Protein AF-A0A956F1G9-F1 (afdb_monomer_lite)

Foldseek 3Di:
DDQDPQAQQADQAFDLVSLLSNLVSLLLRLLQQLLVQLQVVCCVVPNNCRLVVVQVVQQVDAPDPPHGPDPDRQDSSNLLSVLCLQQVPPPRPSVVLADPDPLLNVLSVVLNVLVVCSVVVVDGRGLVSSLVNLVSSLVNCVRNVTPSVVSSVVNNVSSVCNVVVNRDDLVNVLVVLVVVLVVLVVQLVVLVVQLVVLVVVLVVCVVVPDPDPPVNVVSVVSNVVSVVSNVVSVVVNVVSVVVNVVSVVVVCVVDDDDPDDDVPDDDPDDDDPQDWDQDLPDLFTARPVVRDTVCVVVNPVRSVVSNVVNVVPD

Radius of gyration: 31.04 Å; chains: 1; bounding box: 72×41×95 Å

Sequence (314 aa):
MKASPIRVGLPTEASAFQIAGSIDTVLAAFGWELGEHLNEQLVAQRGPGWLDALREVRRAHPRTRDLPLYRKRFNIHDVAALLAETINNSDSPFREYLPRGRDFYSALERIADFRNKKNHYEELPTLARVREAAVIVGRAAQAIGLPVTSQCAALVKRVVALQEGSYTPPVAVSADLAKELESLREASKASSAEVASLRAEAKRLVLLQGDDAQTRAELAKKLEDAEAARELAQAQLATALDVREAVAAKERSESEFIPGIRPGSEWLGDIPRRTVRLLANVPDCVDPATKDLLSAEAGDAAIAAARKWQRVLP

Structure (mmCIF, N/CA/C/O backbone):
data_AF-A0A956F1G9-F1
#
_entry.id   AF-A0A956F1G9-F1
#
loop_
_atom_site.group_PDB
_atom_site.id
_atom_site.type_symbol
_atom_site.label_atom_id
_atom_site.label_alt_id
_atom_site.label_comp_id
_atom_site.label_asym_id
_atom_site.label_entity_id
_atom_site.label_seq_id
_atom_site.pdbx_PDB_ins_code
_atom_site.Cartn_x
_atom_site.Cartn_y
_atom_site.Cartn_z
_atom_site.occupancy
_atom_site.B_iso_or_equiv
_atom_site.auth_seq_id
_atom_site.auth_comp_id
_atom_site.auth_asym_id
_atom_site.auth_atom_id
_atom_site.pdbx_PDB_model_num
ATOM 1 N N . MET A 1 1 ? 5.260 -14.502 -13.579 1.00 68.19 1 MET A N 1
ATOM 2 C CA . MET A 1 1 ? 5.106 -13.194 -12.929 1.00 68.19 1 MET A CA 1
ATOM 3 C C . MET A 1 1 ? 5.120 -13.299 -11.414 1.00 68.19 1 MET A C 1
ATOM 5 O O . MET A 1 1 ? 4.141 -13.700 -10.787 1.00 68.19 1 MET A O 1
ATOM 9 N N . LYS A 1 2 ? 6.275 -12.974 -10.835 1.00 74.69 2 LYS A N 1
ATOM 10 C CA . LYS A 1 2 ? 6.477 -12.891 -9.386 1.00 74.69 2 LYS A CA 1
ATOM 11 C C . LYS A 1 2 ? 5.787 -11.650 -8.816 1.00 74.69 2 LYS A C 1
ATOM 13 O O . LYS A 1 2 ? 5.841 -10.582 -9.419 1.00 74.69 2 LYS A O 1
ATOM 18 N N . ALA A 1 3 ? 5.159 -11.790 -7.650 1.00 74.75 3 ALA A N 1
ATOM 19 C CA . ALA A 1 3 ? 4.623 -10.647 -6.917 1.00 74.75 3 ALA A CA 1
ATOM 20 C C . ALA A 1 3 ? 5.768 -9.761 -6.402 1.00 74.75 3 ALA A C 1
ATOM 22 O O . ALA A 1 3 ? 6.827 -10.268 -6.024 1.00 74.75 3 ALA A O 1
ATOM 23 N N . SER A 1 4 ? 5.554 -8.445 -6.376 1.00 78.94 4 SER A N 1
ATOM 24 C CA . SER A 1 4 ? 6.541 -7.522 -5.817 1.00 78.94 4 SER A CA 1
ATOM 25 C C . SER A 1 4 ? 6.744 -7.761 -4.311 1.00 78.94 4 SER A C 1
ATOM 27 O O . SER A 1 4 ? 5.759 -7.894 -3.579 1.00 78.94 4 SER A O 1
ATOM 29 N N . PRO A 1 5 ? 7.998 -7.745 -3.808 1.00 81.00 5 PRO A N 1
ATOM 30 C CA . PRO A 1 5 ? 8.264 -7.759 -2.367 1.00 81.00 5 PRO A CA 1
ATOM 31 C C . PRO A 1 5 ? 7.810 -6.451 -1.695 1.00 81.00 5 PRO A C 1
ATOM 33 O O . PRO A 1 5 ? 7.605 -6.387 -0.482 1.00 81.00 5 PRO A O 1
ATOM 36 N N . ILE A 1 6 ? 7.629 -5.393 -2.487 1.00 83.38 6 ILE A N 1
ATOM 37 C CA . ILE A 1 6 ? 7.145 -4.090 -2.053 1.00 83.38 6 ILE A CA 1
ATOM 38 C C . ILE A 1 6 ? 5.625 -4.155 -1.966 1.00 83.38 6 ILE A C 1
ATOM 40 O O . ILE A 1 6 ? 4.944 -4.320 -2.982 1.00 83.38 6 ILE A O 1
ATOM 44 N N . ARG A 1 7 ? 5.099 -3.997 -0.749 1.00 87.12 7 ARG A N 1
ATOM 45 C CA . ARG A 1 7 ? 3.663 -3.828 -0.520 1.00 87.12 7 ARG A CA 1
ATOM 46 C C . ARG A 1 7 ? 3.296 -2.355 -0.501 1.00 87.12 7 ARG A C 1
ATOM 48 O O . ARG A 1 7 ? 3.989 -1.548 0.116 1.00 87.12 7 ARG A O 1
ATOM 55 N N . VAL A 1 8 ? 2.173 -2.037 -1.132 1.00 88.19 8 VAL A N 1
ATOM 56 C CA . VAL A 1 8 ? 1.578 -0.704 -1.093 1.00 88.19 8 VAL A CA 1
ATOM 57 C C . VAL A 1 8 ? 1.187 -0.365 0.344 1.00 88.19 8 VAL A C 1
ATOM 59 O O . VAL A 1 8 ? 0.429 -1.093 0.988 1.00 88.19 8 VAL A O 1
ATOM 62 N N . GLY A 1 9 ? 1.716 0.748 0.846 1.00 87.38 9 GLY A N 1
ATOM 63 C CA . GLY A 1 9 ? 1.353 1.310 2.136 1.00 87.38 9 GLY A CA 1
ATOM 64 C C . GLY A 1 9 ? -0.081 1.822 2.094 1.00 87.38 9 GLY A C 1
ATOM 65 O O . GLY A 1 9 ? -0.435 2.624 1.232 1.00 87.38 9 GLY A O 1
ATOM 66 N N . LEU A 1 10 ? -0.910 1.346 3.022 1.00 90.94 10 LEU A N 1
ATOM 67 C CA . LEU A 1 10 ? -2.278 1.821 3.193 1.00 90.94 10 LEU A CA 1
ATOM 68 C C . LEU A 1 10 ? -2.296 2.834 4.343 1.00 90.94 10 LEU A C 1
ATOM 70 O O . LEU A 1 10 ? -2.035 2.434 5.481 1.00 90.94 10 LEU A O 1
ATOM 74 N N . PRO A 1 11 ? -2.614 4.115 4.089 1.00 87.62 11 PRO A N 1
ATOM 75 C CA . PRO A 1 11 ? -2.601 5.128 5.133 1.00 87.62 11 PRO A CA 1
ATOM 76 C C . PRO A 1 11 ? -3.673 4.813 6.183 1.00 87.62 11 PRO A C 1
ATOM 78 O O . PRO A 1 11 ? -4.739 4.279 5.863 1.00 87.62 11 PRO A O 1
ATOM 81 N N . THR A 1 12 ? -3.379 5.108 7.443 1.00 85.88 12 THR A N 1
ATOM 82 C CA . THR A 1 12 ? -4.309 5.029 8.573 1.00 85.88 12 THR A CA 1
ATOM 83 C C . THR A 1 12 ? -4.862 6.391 8.980 1.00 85.88 12 THR A C 1
ATOM 85 O O . THR A 1 12 ? -5.867 6.444 9.678 1.00 85.88 12 THR A O 1
ATOM 88 N N . GLU A 1 13 ? -4.244 7.473 8.511 1.00 85.12 13 GLU A N 1
ATOM 89 C CA . GLU A 1 13 ? -4.636 8.863 8.749 1.00 85.12 13 GLU A CA 1
ATOM 90 C C . GLU A 1 13 ? -4.262 9.744 7.545 1.00 85.12 13 GLU A C 1
ATOM 92 O O . GLU A 1 13 ? -3.474 9.360 6.677 1.00 85.12 13 GLU A O 1
ATOM 97 N N . ALA A 1 14 ? -4.809 10.960 7.494 1.00 84.88 14 ALA A N 1
ATOM 98 C CA . ALA A 1 14 ? -4.556 11.930 6.428 1.00 84.88 14 ALA A CA 1
ATOM 99 C C . ALA A 1 14 ? -3.237 12.717 6.605 1.00 84.88 14 ALA A C 1
ATOM 101 O O . ALA A 1 14 ? -3.147 13.877 6.200 1.00 84.88 14 ALA A O 1
ATOM 102 N N . SER A 1 15 ? -2.209 12.123 7.221 1.00 80.94 15 SER A N 1
ATOM 103 C CA . SER A 1 15 ? -0.938 12.811 7.451 1.00 80.94 15 SER A CA 1
ATOM 104 C C . SER A 1 15 ? -0.064 12.830 6.196 1.00 80.94 15 SER A C 1
ATOM 106 O O . SER A 1 15 ? 0.039 11.849 5.456 1.00 80.94 15 SER A O 1
ATOM 108 N N . ALA A 1 16 ? 0.613 13.958 5.956 1.00 72.62 16 ALA A N 1
ATOM 109 C CA . ALA A 1 16 ? 1.448 14.156 4.768 1.00 72.62 16 ALA A CA 1
ATOM 110 C C . ALA A 1 16 ? 2.510 13.053 4.591 1.00 72.62 16 ALA A C 1
ATOM 112 O O . ALA A 1 16 ? 2.804 12.653 3.466 1.00 72.62 16 ALA A O 1
ATOM 113 N N . PHE A 1 17 ? 3.045 12.525 5.697 1.00 70.06 17 PHE A N 1
ATOM 114 C CA . PHE A 1 17 ? 4.030 11.446 5.692 1.00 70.06 17 PHE A CA 1
ATOM 115 C C . PHE A 1 17 ? 3.448 10.120 5.182 1.00 70.06 17 PHE A C 1
ATOM 117 O O . PHE A 1 17 ? 4.008 9.518 4.266 1.00 70.06 17 PHE A O 1
ATOM 124 N N . GLN A 1 18 ? 2.303 9.682 5.718 1.00 79.62 18 GLN A N 1
ATOM 125 C CA . GLN A 1 18 ? 1.676 8.428 5.288 1.00 79.62 18 GLN A CA 1
ATOM 126 C C . GLN A 1 18 ? 1.164 8.508 3.849 1.00 79.62 18 GLN A C 1
ATOM 128 O O . GLN A 1 18 ? 1.295 7.557 3.074 1.00 79.62 18 GLN A O 1
ATOM 133 N N . ILE A 1 19 ? 0.630 9.667 3.468 1.00 84.44 19 ILE A N 1
ATOM 134 C CA . ILE A 1 19 ? 0.181 9.949 2.105 1.00 84.44 19 ILE A CA 1
ATOM 135 C C . ILE A 1 19 ? 1.371 9.884 1.131 1.00 84.44 19 ILE A C 1
ATOM 137 O O . ILE A 1 19 ? 1.285 9.200 0.110 1.00 84.44 19 ILE A O 1
ATOM 141 N N . ALA A 1 20 ? 2.506 10.516 1.455 1.00 80.62 20 ALA A N 1
ATOM 142 C CA . ALA A 1 20 ? 3.717 10.442 0.632 1.00 80.62 20 ALA A CA 1
ATOM 143 C C . ALA A 1 20 ? 4.260 9.008 0.514 1.00 80.62 20 ALA A C 1
ATOM 145 O O . ALA A 1 20 ? 4.577 8.565 -0.592 1.00 80.62 20 ALA A O 1
ATOM 146 N N . GLY A 1 21 ? 4.302 8.265 1.626 1.00 83.31 21 GLY A N 1
ATOM 147 C CA . GLY A 1 21 ? 4.740 6.866 1.647 1.00 83.31 21 GLY A CA 1
ATOM 148 C C . GLY A 1 21 ? 3.840 5.937 0.826 1.00 83.31 21 GLY A C 1
ATOM 149 O O . GLY A 1 21 ? 4.324 5.014 0.168 1.00 83.31 21 GLY A O 1
ATOM 150 N N . SER A 1 22 ? 2.533 6.207 0.788 1.00 88.44 22 SER A N 1
ATOM 151 C CA . SER A 1 22 ? 1.586 5.457 -0.048 1.00 88.44 22 SER A CA 1
ATOM 152 C C . SER A 1 22 ? 1.896 5.639 -1.538 1.00 88.44 22 SER A C 1
ATOM 154 O O . SER A 1 22 ? 1.932 4.666 -2.283 1.00 88.44 22 SER A O 1
ATOM 156 N N . ILE A 1 23 ? 2.203 6.867 -1.974 1.00 90.19 23 ILE A N 1
ATOM 157 C CA . ILE A 1 23 ? 2.602 7.139 -3.368 1.00 90.19 23 ILE A CA 1
ATOM 158 C C . ILE A 1 23 ? 3.916 6.424 -3.702 1.00 90.19 23 ILE A C 1
ATOM 160 O O . ILE A 1 23 ? 4.011 5.781 -4.745 1.00 90.19 23 ILE A O 1
ATOM 164 N N . ASP A 1 24 ? 4.911 6.499 -2.813 1.00 88.62 24 ASP A N 1
ATOM 165 C CA . ASP A 1 24 ? 6.210 5.847 -3.013 1.00 88.62 24 ASP A CA 1
ATOM 166 C C . ASP A 1 24 ? 6.089 4.341 -3.180 1.00 88.62 24 ASP A C 1
ATOM 168 O O . ASP A 1 24 ? 6.633 3.765 -4.121 1.00 88.62 24 ASP A O 1
ATOM 172 N N . THR A 1 25 ? 5.349 3.705 -2.281 1.00 91.69 25 THR A N 1
ATOM 173 C CA . THR A 1 25 ? 5.173 2.254 -2.303 1.00 91.69 25 THR A CA 1
ATOM 174 C C . THR A 1 25 ? 4.358 1.793 -3.510 1.00 91.69 25 THR A C 1
ATOM 176 O O . THR A 1 25 ? 4.699 0.763 -4.083 1.00 91.69 25 THR A O 1
ATOM 179 N N . VAL A 1 26 ? 3.360 2.564 -3.968 1.00 95.25 26 VAL A N 1
ATOM 180 C CA . VAL A 1 26 ? 2.652 2.301 -5.238 1.00 95.25 26 VAL A CA 1
ATOM 181 C C . VAL A 1 26 ? 3.600 2.360 -6.430 1.00 95.25 26 VAL A C 1
ATOM 183 O O . VAL A 1 26 ? 3.629 1.430 -7.235 1.00 95.25 26 VAL A O 1
ATOM 186 N N . LEU A 1 27 ? 4.382 3.436 -6.554 1.00 95.56 27 LEU A N 1
ATOM 187 C CA . LEU A 1 27 ? 5.301 3.621 -7.678 1.00 95.56 27 LEU A CA 1
ATOM 188 C C . LEU A 1 27 ? 6.407 2.564 -7.688 1.00 95.56 27 LEU A C 1
ATOM 190 O O . LEU A 1 27 ? 6.757 2.050 -8.749 1.00 95.56 27 LEU A O 1
ATOM 194 N N . ALA A 1 28 ? 6.942 2.226 -6.516 1.00 92.75 28 ALA A N 1
ATOM 195 C CA . ALA A 1 28 ? 7.990 1.227 -6.385 1.00 92.75 28 ALA A CA 1
ATOM 196 C C . ALA A 1 28 ? 7.463 -0.193 -6.650 1.00 92.75 28 ALA A C 1
ATOM 198 O O . ALA A 1 28 ? 8.105 -0.936 -7.389 1.00 92.75 28 ALA A O 1
ATOM 199 N N . ALA A 1 29 ? 6.279 -0.552 -6.135 1.00 93.94 29 ALA A N 1
ATOM 200 C CA . ALA A 1 29 ? 5.642 -1.836 -6.441 1.00 93.94 29 ALA A CA 1
ATOM 201 C C . ALA A 1 29 ? 5.344 -1.971 -7.942 1.00 93.94 29 ALA A C 1
ATOM 203 O O . ALA A 1 29 ? 5.660 -2.994 -8.543 1.00 93.94 29 ALA A O 1
ATOM 204 N N . PHE A 1 30 ? 4.818 -0.914 -8.569 1.00 97.31 30 PHE A N 1
ATOM 205 C CA . PHE A 1 30 ? 4.596 -0.886 -10.014 1.00 97.31 30 PHE A CA 1
ATOM 206 C C . PHE A 1 30 ? 5.901 -1.028 -10.806 1.00 97.31 30 PHE A C 1
ATOM 208 O O . PHE A 1 30 ? 5.966 -1.846 -11.718 1.00 97.31 30 PHE A O 1
ATOM 215 N N . GLY A 1 31 ? 6.948 -0.278 -10.446 1.00 96.69 31 GLY A N 1
ATOM 216 C CA . GLY A 1 31 ? 8.261 -0.380 -11.086 1.00 96.69 31 GLY A CA 1
ATOM 217 C C . GLY A 1 31 ? 8.870 -1.775 -10.974 1.00 96.69 31 GLY A C 1
ATOM 218 O O . GLY A 1 31 ? 9.405 -2.291 -11.952 1.00 96.69 31 GLY A O 1
ATOM 219 N N . TRP A 1 32 ? 8.739 -2.415 -9.812 1.00 96.19 32 TRP A N 1
ATOM 220 C CA . TRP A 1 32 ? 9.218 -3.777 -9.613 1.00 96.19 32 TRP A CA 1
ATOM 221 C C . TRP A 1 32 ? 8.487 -4.778 -10.510 1.00 96.19 32 TRP A C 1
ATOM 223 O O . TRP A 1 32 ? 9.138 -5.518 -11.246 1.00 96.19 32 TRP A O 1
ATOM 233 N N . GLU A 1 33 ? 7.151 -4.796 -10.467 1.00 97.06 33 GLU A N 1
ATOM 234 C CA . GLU A 1 33 ? 6.343 -5.766 -11.219 1.00 97.06 33 GLU A CA 1
ATOM 235 C C . GLU A 1 33 ? 6.425 -5.547 -12.729 1.00 97.06 33 GLU A C 1
ATOM 237 O O . GLU A 1 33 ? 6.532 -6.518 -13.476 1.00 97.06 33 GLU A O 1
ATOM 242 N N . LEU A 1 34 ? 6.445 -4.291 -13.186 1.00 97.38 34 LEU A N 1
ATOM 243 C CA . LEU A 1 34 ? 6.678 -3.961 -14.591 1.00 97.38 34 LEU A CA 1
ATOM 244 C C . LEU A 1 34 ? 8.073 -4.418 -15.036 1.00 97.38 34 LEU A C 1
ATOM 246 O O . LEU A 1 34 ? 8.219 -4.996 -16.111 1.00 97.38 34 LEU A O 1
ATOM 250 N N . GLY A 1 35 ? 9.087 -4.186 -14.201 1.00 97.31 35 GLY A N 1
ATOM 251 C CA . GLY A 1 35 ? 10.454 -4.627 -14.449 1.00 97.31 35 GLY A CA 1
ATOM 252 C C . GLY A 1 35 ? 10.568 -6.141 -14.586 1.00 97.31 35 GLY A C 1
ATOM 253 O O . GLY A 1 35 ? 11.140 -6.622 -15.560 1.00 97.31 35 GLY A O 1
ATOM 254 N N . GLU A 1 36 ? 9.983 -6.893 -13.650 1.00 97.25 36 GLU A N 1
ATOM 255 C CA . GLU A 1 36 ? 9.946 -8.360 -13.701 1.00 97.25 36 GLU A CA 1
ATOM 256 C C . GLU A 1 36 ? 9.163 -8.866 -14.915 1.00 97.25 36 GLU A C 1
ATOM 258 O O . GLU A 1 36 ? 9.642 -9.759 -15.607 1.00 97.25 36 GLU A O 1
ATOM 263 N N . HIS A 1 37 ? 8.006 -8.272 -15.223 1.00 96.94 37 HIS A N 1
ATOM 264 C CA . HIS A 1 37 ? 7.217 -8.628 -16.401 1.00 96.94 37 HIS A CA 1
ATOM 265 C C . HIS A 1 37 ? 8.033 -8.477 -17.691 1.00 96.94 37 HIS A C 1
ATOM 267 O O . HIS A 1 37 ? 8.133 -9.416 -18.479 1.00 96.94 37 HIS A O 1
ATOM 273 N N . LEU A 1 38 ? 8.669 -7.320 -17.889 1.00 97.38 38 LEU A N 1
ATOM 274 C CA . LEU A 1 38 ? 9.502 -7.063 -19.065 1.00 97.38 38 LEU A CA 1
ATOM 275 C C . LEU A 1 38 ? 10.734 -7.971 -19.098 1.00 97.38 38 LEU A C 1
ATOM 277 O O . LEU A 1 38 ? 11.094 -8.477 -20.159 1.00 97.38 38 LEU A O 1
ATOM 281 N N . ASN A 1 39 ? 11.368 -8.201 -17.948 1.00 97.25 39 ASN A N 1
ATOM 282 C CA . ASN A 1 39 ? 12.532 -9.069 -17.849 1.00 97.25 39 ASN A CA 1
ATOM 283 C C . ASN A 1 39 ? 12.189 -10.525 -18.192 1.00 97.25 39 ASN A C 1
ATOM 285 O O . ASN A 1 39 ? 12.917 -11.133 -18.970 1.00 97.25 39 ASN A O 1
ATOM 289 N N . GLU A 1 40 ? 11.076 -11.069 -17.683 1.00 96.69 40 GLU A N 1
ATOM 290 C CA . GLU A 1 40 ? 10.601 -12.421 -18.018 1.00 96.69 40 GLU A CA 1
ATOM 291 C C . GLU A 1 40 ? 10.459 -12.589 -19.545 1.00 96.69 40 GLU A C 1
ATOM 293 O O . GLU A 1 40 ? 10.984 -13.548 -20.115 1.00 96.69 40 GLU A O 1
ATOM 298 N N . GLN A 1 41 ? 9.825 -11.626 -20.223 1.00 97.06 41 GLN A N 1
ATOM 299 C CA . GLN A 1 41 ? 9.622 -11.673 -21.676 1.00 97.06 41 GLN A CA 1
ATOM 300 C C . GLN A 1 41 ? 10.929 -11.518 -22.469 1.00 97.06 41 GLN A C 1
ATOM 302 O O . GLN A 1 41 ? 11.203 -12.269 -23.407 1.00 97.06 41 GLN A O 1
ATOM 307 N N . LEU A 1 42 ? 11.773 -10.559 -22.084 1.00 97.25 42 LEU A N 1
ATOM 308 C CA . LEU A 1 42 ? 13.004 -10.255 -22.812 1.00 97.25 42 LEU A CA 1
ATOM 309 C C . LEU A 1 42 ? 14.087 -11.309 -22.606 1.00 97.25 42 LEU A C 1
ATOM 311 O O . LEU A 1 42 ? 14.826 -11.593 -23.545 1.00 97.25 42 LEU A O 1
ATOM 315 N N . VAL A 1 43 ? 14.153 -11.944 -21.434 1.00 97.56 43 VAL A N 1
ATOM 316 C CA . VAL A 1 43 ? 15.014 -13.116 -21.228 1.00 97.56 43 VAL A CA 1
ATOM 317 C C . VAL A 1 43 ? 14.570 -14.262 -22.134 1.00 97.56 43 VAL A C 1
ATOM 319 O O . VAL A 1 43 ? 15.423 -14.891 -22.758 1.00 97.56 43 VAL A O 1
ATOM 322 N N . ALA A 1 44 ? 13.262 -14.508 -22.257 1.00 96.81 44 ALA A N 1
ATOM 323 C CA . ALA A 1 44 ? 12.743 -15.571 -23.115 1.00 96.81 44 ALA A CA 1
ATOM 324 C C . ALA A 1 44 ? 13.057 -15.339 -24.605 1.00 96.81 44 ALA A C 1
ATOM 326 O O . ALA A 1 44 ? 13.397 -16.284 -25.311 1.00 96.81 44 ALA A O 1
ATOM 327 N N . GLN A 1 45 ? 12.985 -14.092 -25.085 1.00 97.19 45 GLN A N 1
ATOM 328 C CA . GLN A 1 45 ? 13.209 -13.768 -26.500 1.00 97.19 45 GLN A CA 1
ATOM 329 C C . GLN A 1 45 ? 14.685 -13.513 -26.852 1.00 97.19 45 GLN A C 1
ATOM 331 O O . GLN A 1 45 ? 15.129 -13.864 -27.943 1.00 97.19 45 GLN A O 1
ATOM 336 N N . ARG A 1 46 ? 15.444 -12.854 -25.968 1.00 96.69 46 ARG A N 1
ATOM 337 C CA . ARG A 1 46 ? 16.783 -12.296 -26.258 1.00 96.69 46 ARG A CA 1
ATOM 338 C C . ARG A 1 46 ? 17.892 -12.867 -25.370 1.00 96.69 46 ARG A C 1
ATOM 340 O O . ARG A 1 46 ? 19.057 -12.518 -25.549 1.00 96.69 46 ARG A O 1
ATOM 347 N N . GLY A 1 47 ? 17.548 -13.750 -24.434 1.00 97.25 47 GLY A N 1
ATOM 348 C CA . GLY A 1 47 ? 18.482 -14.383 -23.508 1.00 97.25 47 GLY A CA 1
ATOM 349 C C . GLY A 1 47 ? 18.839 -13.517 -22.290 1.00 97.25 47 GLY A C 1
ATOM 350 O O . GLY A 1 47 ? 18.519 -12.330 -22.231 1.00 97.25 47 GLY A O 1
ATOM 351 N N . PRO A 1 48 ? 19.536 -14.088 -21.291 1.00 96.38 48 PRO A N 1
ATOM 352 C CA . PRO A 1 48 ? 19.802 -13.432 -20.005 1.00 96.38 48 PRO A CA 1
ATOM 353 C C . PRO A 1 48 ? 20.692 -12.179 -20.099 1.00 96.38 48 PRO A C 1
ATOM 355 O O . PRO A 1 48 ? 20.654 -11.336 -19.209 1.00 96.38 48 PRO A O 1
ATOM 358 N N . GLY A 1 49 ? 21.465 -12.025 -21.179 1.00 96.25 49 GLY A N 1
ATOM 359 C CA . GLY A 1 49 ? 22.331 -10.862 -21.412 1.00 96.25 49 GLY A CA 1
ATOM 360 C C . GLY A 1 49 ? 21.628 -9.638 -22.012 1.00 96.25 49 GLY A C 1
ATOM 361 O O . GLY A 1 49 ? 22.289 -8.632 -22.275 1.00 96.25 49 GLY A O 1
ATOM 362 N N . TRP A 1 50 ? 20.310 -9.694 -22.249 1.00 96.12 50 TRP A N 1
ATOM 363 C CA . TRP A 1 50 ? 19.576 -8.645 -22.969 1.00 96.12 50 TRP A CA 1
ATOM 364 C C . TRP A 1 50 ? 19.719 -7.257 -22.325 1.00 96.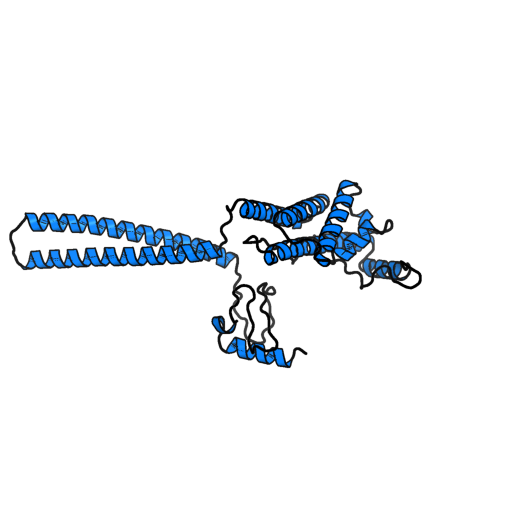12 50 TRP A C 1
ATOM 366 O O . TRP A 1 50 ? 19.835 -6.251 -23.027 1.00 96.12 50 TRP A O 1
ATOM 376 N N . LEU A 1 51 ? 19.731 -7.194 -20.990 1.00 94.88 51 LEU A N 1
ATOM 377 C CA . LEU A 1 51 ? 19.767 -5.935 -20.250 1.00 94.88 51 LEU A CA 1
ATOM 378 C C . LEU A 1 51 ? 21.132 -5.255 -20.365 1.00 94.88 51 LEU A C 1
ATOM 380 O O . LEU A 1 51 ? 21.209 -4.032 -20.475 1.00 94.88 51 LEU A O 1
ATOM 384 N N . ASP A 1 52 ? 22.210 -6.039 -20.354 1.00 93.94 52 ASP A N 1
ATOM 385 C CA . ASP A 1 52 ? 23.559 -5.518 -20.559 1.00 93.94 52 ASP A CA 1
ATOM 386 C C . ASP A 1 52 ? 23.757 -5.082 -22.012 1.00 93.94 52 ASP A C 1
ATOM 388 O O . ASP A 1 52 ? 24.272 -3.990 -22.243 1.00 93.94 52 ASP A O 1
ATOM 392 N N . ALA A 1 53 ? 23.223 -5.831 -22.981 1.00 93.50 53 ALA A N 1
ATOM 393 C CA . ALA A 1 53 ? 23.205 -5.404 -24.379 1.00 93.50 53 ALA A CA 1
ATOM 394 C C . ALA A 1 53 ? 22.466 -4.063 -24.565 1.00 93.50 53 ALA A C 1
ATOM 396 O O . ALA A 1 53 ? 22.990 -3.155 -25.210 1.00 93.50 53 ALA A O 1
ATOM 397 N N . LEU A 1 54 ? 21.292 -3.890 -23.941 1.00 92.00 54 LEU A N 1
ATOM 398 C CA . LEU A 1 54 ? 20.566 -2.615 -23.962 1.00 92.00 54 LEU A CA 1
ATOM 399 C C . LEU A 1 54 ? 21.404 -1.487 -23.342 1.00 92.00 54 LEU A C 1
ATOM 401 O O . LEU A 1 54 ? 21.495 -0.400 -23.909 1.00 92.00 54 LEU A O 1
ATOM 405 N N . ARG A 1 55 ? 22.052 -1.733 -22.198 1.00 90.44 55 ARG A N 1
ATOM 406 C CA . ARG A 1 55 ? 22.921 -0.741 -21.541 1.00 90.44 55 ARG A CA 1
ATOM 407 C C . ARG A 1 55 ? 24.078 -0.304 -22.438 1.00 90.44 55 ARG A C 1
ATOM 409 O O . ARG A 1 55 ? 24.370 0.890 -22.466 1.00 90.44 55 ARG A O 1
ATOM 416 N N . GLU A 1 56 ? 24.706 -1.223 -23.169 1.00 89.25 56 GLU A N 1
ATOM 417 C CA . GLU A 1 56 ? 25.785 -0.890 -24.107 1.00 89.25 56 GLU A CA 1
ATOM 418 C C . GLU A 1 56 ? 25.279 -0.043 -25.281 1.00 89.25 56 GLU A C 1
ATOM 420 O O . GLU A 1 56 ? 25.861 1.004 -25.571 1.00 89.25 56 GLU A O 1
ATOM 425 N N . VAL A 1 57 ? 24.138 -0.403 -25.884 1.00 88.50 57 VAL A N 1
ATOM 426 C CA . VAL A 1 57 ? 23.510 0.403 -26.952 1.00 88.50 57 VAL A CA 1
ATOM 427 C C . VAL A 1 57 ? 23.229 1.829 -26.468 1.00 88.50 57 VAL A C 1
ATOM 429 O O . VAL A 1 57 ? 23.584 2.802 -27.134 1.00 88.50 57 VAL A O 1
ATOM 432 N N . ARG A 1 58 ? 22.651 1.973 -25.270 1.00 87.06 58 ARG A N 1
ATOM 433 C CA . ARG A 1 58 ? 22.296 3.279 -24.686 1.00 87.06 58 ARG A CA 1
ATOM 434 C C . ARG A 1 58 ? 23.507 4.081 -24.202 1.00 87.06 58 ARG A C 1
ATOM 436 O O . ARG A 1 58 ? 23.420 5.304 -24.105 1.00 87.06 58 ARG A O 1
ATOM 443 N N . ARG A 1 59 ? 24.639 3.428 -23.925 1.00 83.31 59 ARG A N 1
ATOM 444 C CA . ARG A 1 59 ? 25.925 4.096 -23.668 1.00 83.31 59 ARG A CA 1
ATOM 445 C C . ARG A 1 59 ? 26.537 4.629 -24.965 1.00 83.31 59 ARG A C 1
ATOM 447 O O . ARG A 1 59 ? 27.074 5.731 -24.959 1.00 83.31 59 ARG A O 1
ATOM 454 N N . ALA A 1 60 ? 26.421 3.877 -26.058 1.00 81.38 60 ALA A N 1
ATOM 455 C CA . ALA A 1 60 ? 26.927 4.260 -27.375 1.00 81.38 60 ALA A CA 1
ATOM 456 C C . ALA A 1 60 ? 26.081 5.341 -28.078 1.00 81.38 60 ALA A C 1
ATOM 458 O O . ALA A 1 60 ? 26.554 5.946 -29.035 1.00 81.38 60 ALA A O 1
ATOM 459 N N . HIS A 1 61 ? 24.844 5.581 -27.626 1.00 76.12 61 HIS A N 1
ATOM 460 C CA . HIS A 1 61 ? 23.927 6.598 -28.161 1.00 76.12 61 HIS A CA 1
ATOM 461 C C . HIS A 1 61 ? 23.765 7.760 -27.163 1.00 76.12 61 HIS A C 1
ATOM 463 O O . HIS A 1 61 ? 22.790 7.798 -26.405 1.00 76.12 61 HIS A O 1
ATOM 469 N N . PRO A 1 62 ? 24.729 8.696 -27.101 1.00 68.19 62 PRO A N 1
ATOM 470 C CA . PRO A 1 62 ? 24.694 9.787 -26.138 1.00 68.19 62 PRO A CA 1
ATOM 471 C C . PRO A 1 62 ? 23.560 10.779 -26.453 1.00 68.19 62 PRO A C 1
ATOM 473 O O . PRO A 1 62 ? 23.250 11.060 -27.609 1.00 68.19 62 PRO A O 1
ATOM 476 N N . ARG A 1 63 ? 22.928 11.319 -25.402 1.00 63.38 63 ARG A N 1
ATOM 477 C CA . ARG A 1 63 ? 21.777 12.245 -25.505 1.00 63.38 63 ARG A CA 1
ATOM 478 C C . ARG A 1 63 ? 22.193 13.633 -26.002 1.00 63.38 63 ARG A C 1
ATOM 480 O O . ARG A 1 63 ? 21.415 14.339 -26.633 1.00 63.38 63 ARG A O 1
ATOM 487 N N . THR A 1 64 ? 23.426 14.008 -25.688 1.00 59.94 64 THR A N 1
ATOM 488 C CA . THR A 1 64 ? 24.185 15.169 -26.167 1.00 59.94 64 THR A CA 1
ATOM 489 C C . THR A 1 64 ? 25.653 14.749 -26.231 1.00 59.94 64 THR A C 1
ATOM 491 O O . THR A 1 64 ? 26.001 13.744 -25.622 1.00 59.94 64 THR A O 1
ATOM 494 N N . ARG A 1 65 ? 26.506 15.498 -26.947 1.00 54.66 65 ARG A N 1
ATOM 495 C CA . ARG A 1 65 ? 27.885 15.128 -27.346 1.00 54.66 65 ARG A CA 1
ATOM 496 C C . ARG A 1 65 ? 28.751 14.433 -26.269 1.00 54.66 65 ARG A C 1
ATOM 498 O O . ARG A 1 65 ? 29.592 13.635 -26.653 1.00 54.66 65 ARG A O 1
ATOM 505 N N . ASP A 1 66 ? 28.480 14.645 -24.973 1.00 59.03 66 ASP A N 1
ATOM 506 C CA . ASP A 1 66 ? 29.269 14.116 -23.849 1.00 59.03 66 ASP A CA 1
ATOM 507 C C . ASP A 1 66 ? 28.455 13.480 -22.694 1.00 59.03 66 ASP A C 1
ATOM 509 O O . ASP A 1 66 ? 29.020 13.179 -21.641 1.00 59.03 66 ASP A O 1
ATOM 513 N N . LEU A 1 67 ? 27.133 13.275 -22.828 1.00 59.56 67 LEU A N 1
ATOM 514 C CA . LEU A 1 67 ? 26.311 12.699 -21.748 1.00 59.56 67 LEU A CA 1
ATOM 515 C C . LEU A 1 67 ? 25.628 11.386 -22.160 1.00 59.56 67 LEU A C 1
ATOM 517 O O . LEU A 1 67 ? 24.886 11.366 -23.150 1.00 59.56 67 LEU A O 1
ATOM 521 N N . PRO A 1 68 ? 25.801 10.295 -21.380 1.00 66.38 68 PRO A N 1
ATOM 522 C CA . PRO A 1 68 ? 25.068 9.058 -21.617 1.00 66.38 68 PRO A CA 1
ATOM 523 C C . PRO A 1 68 ? 23.563 9.300 -21.463 1.00 66.38 68 PRO A C 1
ATOM 525 O O . PRO A 1 68 ? 23.137 10.144 -20.669 1.00 66.38 68 PRO A O 1
ATOM 528 N N . LEU A 1 69 ? 22.747 8.530 -22.192 1.00 72.25 69 LEU A N 1
ATOM 529 C CA . LEU A 1 69 ? 21.286 8.657 -22.133 1.00 72.25 69 LEU A CA 1
ATOM 530 C C . LEU A 1 69 ? 20.748 8.510 -20.700 1.00 72.25 69 LEU A C 1
ATOM 532 O O . LEU A 1 69 ? 19.829 9.227 -20.295 1.00 72.25 69 LEU A O 1
ATOM 536 N N . TYR A 1 70 ? 21.387 7.635 -19.917 1.00 73.88 70 TYR A N 1
ATOM 537 C CA . TYR A 1 70 ? 21.118 7.436 -18.499 1.00 73.88 70 TYR A CA 1
ATOM 538 C C . TYR A 1 70 ? 22.260 7.951 -17.631 1.00 73.88 70 TYR A C 1
ATOM 540 O O . TYR A 1 70 ? 23.403 7.519 -17.751 1.00 73.88 70 TYR A O 1
ATOM 548 N N . ARG A 1 71 ? 21.923 8.832 -16.683 1.00 69.19 71 ARG A N 1
ATOM 549 C CA . ARG A 1 71 ? 22.871 9.395 -15.705 1.00 69.19 71 ARG A CA 1
ATOM 550 C C . ARG A 1 71 ? 23.371 8.364 -14.685 1.00 69.19 71 ARG A C 1
ATOM 552 O O . ARG A 1 71 ? 24.425 8.549 -14.090 1.00 69.19 71 ARG A O 1
ATOM 559 N N . LYS A 1 72 ? 22.589 7.308 -14.449 1.00 77.25 72 LYS A N 1
ATOM 560 C CA . LYS A 1 72 ? 22.894 6.182 -13.555 1.00 77.25 72 LYS A CA 1
ATOM 561 C C . LYS A 1 72 ? 22.801 4.877 -14.340 1.00 77.25 72 LYS A C 1
ATOM 563 O O . LYS A 1 72 ? 22.149 4.833 -15.382 1.00 77.25 72 LYS A O 1
ATOM 568 N N . ARG A 1 73 ? 23.406 3.803 -13.820 1.00 82.06 73 ARG A N 1
ATOM 569 C CA . ARG A 1 73 ? 23.225 2.458 -14.383 1.00 82.06 73 ARG A CA 1
ATOM 570 C C . ARG A 1 73 ? 21.730 2.140 -14.427 1.00 82.06 73 ARG A C 1
ATOM 572 O O . ARG A 1 73 ? 21.063 2.200 -13.399 1.00 82.06 73 ARG A O 1
ATOM 579 N N . PHE A 1 74 ? 21.232 1.810 -15.616 1.00 87.62 74 PHE A N 1
ATOM 580 C CA . PHE A 1 74 ? 19.831 1.467 -15.829 1.00 87.62 74 PHE A CA 1
ATOM 581 C C . PHE A 1 74 ? 19.444 0.278 -14.939 1.00 87.62 74 PHE A C 1
ATOM 583 O O . PHE A 1 74 ? 20.034 -0.799 -15.068 1.00 87.62 74 PHE A O 1
ATOM 590 N N . ASN A 1 75 ? 18.490 0.476 -14.030 1.00 89.75 75 ASN A N 1
ATOM 591 C CA . ASN A 1 75 ? 17.952 -0.557 -13.150 1.00 89.75 75 ASN A CA 1
ATOM 592 C C . ASN A 1 75 ? 16.561 -0.952 -13.653 1.00 89.75 75 ASN A C 1
ATOM 594 O O . ASN A 1 75 ? 15.701 -0.089 -13.795 1.00 89.75 75 ASN A O 1
ATOM 598 N N . ILE A 1 76 ? 16.351 -2.247 -13.899 1.00 94.00 76 ILE A N 1
ATOM 599 C CA . ILE A 1 76 ? 15.096 -2.760 -14.452 1.00 94.00 76 ILE A CA 1
ATOM 600 C C . ILE A 1 76 ? 13.915 -2.622 -13.485 1.00 94.00 76 ILE A C 1
ATOM 602 O O . ILE A 1 76 ? 12.786 -2.610 -13.940 1.00 94.00 76 ILE A O 1
ATOM 606 N N . HIS A 1 77 ? 14.155 -2.453 -12.182 1.00 94.19 77 HIS A N 1
ATOM 607 C CA . HIS A 1 77 ? 13.098 -2.237 -11.183 1.00 94.19 77 HIS A CA 1
ATOM 608 C C . HIS A 1 77 ? 12.900 -0.759 -10.816 1.00 94.19 77 HIS A C 1
ATOM 610 O O . HIS A 1 77 ? 12.026 -0.430 -10.015 1.00 94.19 77 HIS A O 1
ATOM 616 N N . ASP A 1 78 ? 13.718 0.149 -11.361 1.00 92.75 78 ASP A N 1
ATOM 617 C CA . ASP A 1 78 ? 13.527 1.582 -11.149 1.00 92.75 78 ASP A CA 1
ATOM 618 C C . ASP A 1 78 ? 12.438 2.090 -12.095 1.00 92.75 78 ASP A C 1
ATOM 620 O O . ASP A 1 78 ? 12.649 2.224 -13.303 1.00 92.75 78 ASP A O 1
ATOM 624 N N . VAL A 1 79 ? 11.277 2.420 -11.525 1.00 94.25 79 VAL A N 1
ATOM 625 C CA . VAL A 1 79 ? 10.134 2.973 -12.260 1.00 94.25 79 VAL A CA 1
ATOM 626 C C . VAL A 1 79 ? 10.524 4.192 -13.101 1.00 94.25 79 VAL A C 1
ATOM 628 O O . VAL A 1 79 ? 10.020 4.364 -14.205 1.00 94.25 79 VAL A O 1
ATOM 631 N N . ALA A 1 80 ? 11.466 5.019 -12.635 1.00 92.75 80 ALA A N 1
ATOM 632 C CA . ALA A 1 80 ? 11.936 6.177 -13.385 1.00 92.75 80 ALA A CA 1
ATOM 633 C C . ALA A 1 80 ? 12.624 5.768 -14.688 1.00 92.75 80 ALA A C 1
ATOM 635 O O . ALA A 1 80 ? 12.383 6.363 -15.738 1.00 92.75 80 ALA A O 1
ATOM 636 N N . ALA A 1 81 ? 13.494 4.763 -14.597 1.00 92.00 81 ALA A N 1
ATOM 637 C CA . ALA A 1 81 ? 14.272 4.270 -15.717 1.00 92.00 81 ALA A CA 1
ATOM 638 C C . ALA A 1 81 ? 13.358 3.557 -16.720 1.00 92.00 81 ALA A C 1
ATOM 640 O O . ALA A 1 81 ? 13.415 3.855 -17.911 1.00 92.00 81 ALA A O 1
ATOM 641 N N . LEU A 1 82 ? 12.459 2.698 -16.228 1.00 95.25 82 LEU A N 1
ATOM 642 C CA . LEU A 1 82 ? 11.455 2.002 -17.033 1.00 95.25 82 LEU A CA 1
ATOM 643 C C . LEU A 1 82 ? 10.557 2.962 -17.816 1.00 95.25 82 LEU A C 1
ATOM 645 O O . LEU A 1 82 ? 10.404 2.812 -19.029 1.00 95.25 82 LEU A O 1
ATOM 649 N N . LEU A 1 83 ? 9.977 3.957 -17.137 1.00 95.06 83 LEU A N 1
ATOM 650 C CA . LEU A 1 83 ? 9.106 4.944 -17.774 1.00 95.06 83 LEU A CA 1
ATOM 651 C C . LEU A 1 83 ? 9.881 5.771 -18.797 1.00 95.06 83 LEU A C 1
ATOM 653 O O . LEU A 1 83 ? 9.412 5.945 -19.918 1.00 95.06 83 LEU A O 1
ATOM 657 N N . ALA A 1 84 ? 11.085 6.234 -18.449 1.00 92.44 84 ALA A N 1
ATOM 658 C CA . ALA A 1 84 ? 11.903 7.017 -19.366 1.00 92.44 84 ALA A CA 1
ATOM 659 C C . ALA A 1 84 ? 12.285 6.227 -20.628 1.00 92.44 84 ALA A C 1
ATOM 661 O O . ALA A 1 84 ? 12.184 6.780 -21.721 1.00 92.44 84 ALA A O 1
ATOM 662 N N . GLU A 1 85 ? 12.684 4.960 -20.484 1.00 93.81 85 GLU A N 1
ATOM 663 C CA . GLU A 1 85 ? 13.028 4.075 -21.603 1.00 93.81 85 GLU A CA 1
ATOM 664 C C . GLU A 1 85 ? 11.799 3.775 -22.470 1.00 93.81 85 GLU A C 1
ATOM 666 O O . GLU A 1 85 ? 11.877 3.848 -23.690 1.00 93.81 85 GLU A O 1
ATOM 671 N N . THR A 1 86 ? 10.640 3.539 -21.854 1.00 94.19 86 THR A N 1
ATOM 672 C CA . THR A 1 86 ? 9.397 3.234 -22.577 1.00 94.19 86 THR A CA 1
ATOM 673 C C . THR A 1 86 ? 8.848 4.445 -23.336 1.00 94.19 86 THR A C 1
ATOM 675 O O . THR A 1 86 ? 8.440 4.325 -24.494 1.00 94.19 86 THR A O 1
ATOM 678 N N . ILE A 1 87 ? 8.810 5.616 -22.696 1.00 93.94 87 ILE A N 1
ATOM 679 C CA . ILE A 1 87 ? 8.163 6.824 -23.228 1.00 93.94 87 ILE A CA 1
ATOM 680 C C . ILE A 1 87 ? 9.068 7.522 -24.245 1.00 93.94 87 ILE A C 1
ATOM 682 O O . ILE A 1 87 ? 8.614 7.841 -25.342 1.00 93.94 87 ILE A O 1
ATOM 686 N N . ASN A 1 88 ? 10.349 7.721 -23.921 1.00 90.62 88 ASN A N 1
ATOM 687 C CA . ASN A 1 88 ? 11.215 8.591 -24.721 1.00 90.62 88 ASN A CA 1
ATOM 688 C C . ASN A 1 88 ? 11.931 7.867 -25.866 1.00 90.62 88 ASN A C 1
ATOM 690 O O . ASN A 1 88 ? 12.331 8.525 -26.824 1.00 90.62 88 ASN A O 1
ATOM 694 N N . ASN A 1 89 ? 12.089 6.542 -25.793 1.00 90.56 89 ASN A N 1
ATOM 695 C CA . ASN A 1 89 ? 12.842 5.789 -26.793 1.00 90.56 89 ASN A CA 1
ATOM 696 C C . ASN A 1 89 ? 11.894 4.939 -27.647 1.00 90.56 89 ASN A C 1
ATOM 698 O O . ASN A 1 89 ? 11.311 3.956 -27.186 1.00 90.56 89 ASN A O 1
ATOM 702 N N . SER A 1 90 ? 11.720 5.331 -28.909 1.00 89.81 90 SER A N 1
ATOM 703 C CA . SER A 1 90 ? 10.831 4.640 -29.851 1.00 89.81 90 SER A CA 1
ATOM 704 C C . SER A 1 90 ? 11.322 3.253 -30.257 1.00 89.81 90 SER A C 1
ATOM 706 O O . SER A 1 90 ? 10.503 2.395 -30.574 1.00 89.81 90 SER A O 1
ATOM 708 N N . ASP A 1 91 ? 12.633 3.034 -30.196 1.00 91.00 91 ASP A N 1
ATOM 709 C CA . ASP A 1 91 ? 13.333 1.774 -30.456 1.00 91.00 91 ASP A CA 1
ATOM 710 C C . ASP A 1 91 ? 13.437 0.875 -29.210 1.00 91.00 91 ASP A C 1
ATOM 712 O O . ASP A 1 91 ? 14.118 -0.150 -29.236 1.00 91.00 91 ASP A O 1
ATOM 716 N N . SER A 1 92 ? 12.799 1.258 -28.098 1.00 93.44 92 SER A N 1
ATOM 717 C CA . SER A 1 92 ? 12.859 0.479 -26.868 1.00 93.44 92 SER A CA 1
ATOM 718 C C . SER A 1 92 ? 12.243 -0.912 -27.053 1.00 93.44 92 SER A C 1
ATOM 720 O O . SER A 1 92 ? 11.077 -1.009 -27.458 1.00 93.44 92 SER A O 1
ATOM 722 N N . PRO A 1 93 ? 12.946 -1.991 -26.656 1.00 95.56 93 PRO A N 1
ATOM 723 C CA . PRO A 1 93 ? 12.401 -3.343 -26.735 1.00 95.56 93 PRO A CA 1
ATOM 724 C C . PRO A 1 93 ? 11.205 -3.550 -25.793 1.00 95.56 93 PRO A C 1
ATOM 726 O O . PRO A 1 93 ? 10.451 -4.503 -25.956 1.00 95.56 93 PRO A O 1
ATOM 729 N N . PHE A 1 94 ? 10.979 -2.650 -24.828 1.00 96.31 94 PHE A N 1
ATOM 730 C CA . PHE A 1 94 ? 9.832 -2.725 -23.919 1.00 96.31 94 PHE A CA 1
ATOM 731 C C . PHE A 1 94 ? 8.509 -2.578 -24.662 1.00 96.31 94 PHE A C 1
ATOM 733 O O . PHE A 1 94 ? 7.526 -3.223 -24.314 1.00 96.31 94 PHE A O 1
ATOM 740 N N . ARG A 1 95 ? 8.485 -1.769 -25.725 1.00 95.62 95 ARG A N 1
ATOM 741 C CA . ARG A 1 95 ? 7.266 -1.478 -26.490 1.00 95.62 95 ARG A CA 1
ATOM 742 C C . ARG A 1 95 ? 6.704 -2.697 -27.224 1.00 95.62 95 ARG A C 1
ATOM 744 O O . ARG A 1 95 ? 5.532 -2.691 -27.584 1.00 95.62 95 ARG A O 1
ATOM 751 N N . GLU A 1 96 ? 7.514 -3.734 -27.441 1.00 95.62 96 GLU A N 1
ATOM 752 C CA . GLU A 1 96 ? 7.066 -5.007 -28.024 1.00 95.62 96 GLU A CA 1
ATOM 753 C C . GLU A 1 96 ? 6.118 -5.767 -27.083 1.00 95.62 96 GLU A C 1
ATOM 755 O O . GLU A 1 96 ? 5.243 -6.489 -27.555 1.00 95.62 96 GLU A O 1
ATOM 760 N N . TYR A 1 97 ? 6.252 -5.547 -25.772 1.00 96.12 97 TYR A N 1
ATOM 761 C CA . TYR A 1 97 ? 5.543 -6.273 -24.715 1.00 96.12 97 TYR A CA 1
ATOM 762 C C . TYR A 1 97 ? 4.522 -5.419 -23.967 1.00 96.12 97 TYR A C 1
ATOM 764 O O . TYR A 1 97 ? 3.943 -5.859 -22.978 1.00 96.12 97 TYR A O 1
ATOM 772 N N . LEU A 1 98 ? 4.294 -4.191 -24.431 1.00 96.75 98 LEU A N 1
ATOM 773 C CA . LEU A 1 98 ? 3.368 -3.256 -23.812 1.00 96.75 98 LEU A CA 1
ATOM 774 C C . LEU A 1 98 ? 2.203 -2.922 -24.756 1.00 96.75 98 LEU A C 1
ATOM 776 O O . LEU A 1 98 ? 2.362 -2.943 -25.982 1.00 96.75 98 LEU A O 1
ATOM 780 N N . PRO A 1 99 ? 1.020 -2.584 -24.213 1.00 96.75 99 PRO A N 1
ATOM 781 C CA . PRO A 1 99 ? -0.117 -2.153 -25.009 1.00 96.75 99 PRO A CA 1
ATOM 782 C C . PRO A 1 99 ? 0.232 -0.938 -25.870 1.00 96.75 99 PRO A C 1
ATOM 784 O O . PRO A 1 99 ? 0.750 0.058 -25.375 1.00 96.75 99 PRO A O 1
ATOM 787 N N . ARG A 1 100 ? -0.123 -0.982 -27.158 1.00 93.25 10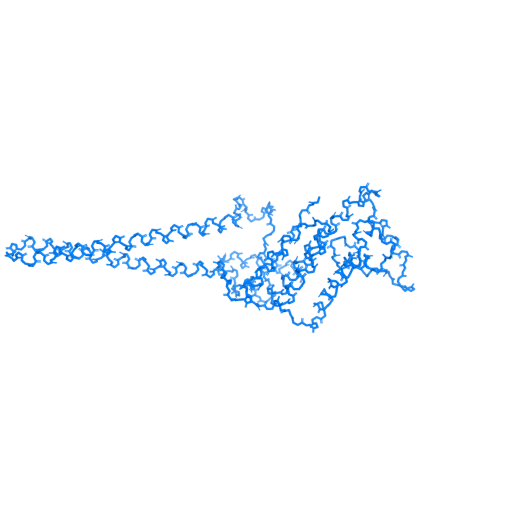0 ARG A N 1
ATOM 788 C CA . ARG A 1 100 ? 0.146 0.104 -28.124 1.00 93.25 100 ARG A CA 1
ATOM 789 C C . ARG A 1 100 ? -0.868 1.256 -28.075 1.00 93.25 100 ARG A C 1
ATOM 791 O O . ARG A 1 100 ? -0.773 2.194 -28.860 1.00 93.25 100 ARG A O 1
ATOM 798 N N . GLY A 1 101 ? -1.870 1.170 -27.200 1.00 92.56 101 GLY A N 1
ATOM 799 C CA . GLY A 1 101 ? -2.945 2.156 -27.105 1.00 92.56 101 GLY A CA 1
ATOM 800 C C . GLY A 1 101 ? -2.462 3.490 -26.539 1.00 92.56 101 GLY A C 1
ATOM 801 O O . GLY A 1 101 ? -1.698 3.517 -25.574 1.00 92.56 101 GLY A O 1
ATOM 802 N N . ARG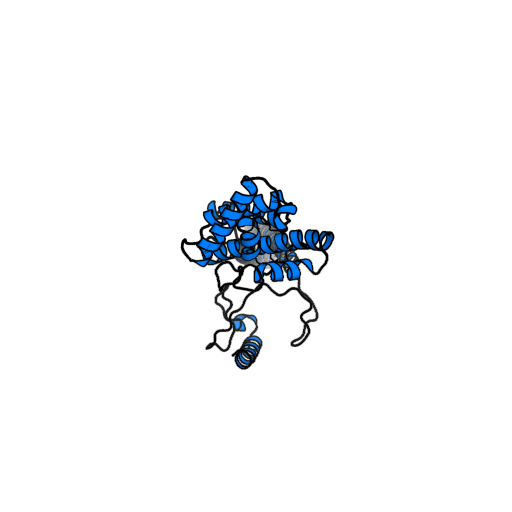 A 1 102 ? -2.960 4.601 -27.098 1.00 93.94 102 ARG A N 1
ATOM 803 C CA . ARG A 1 102 ? -2.664 5.962 -26.614 1.00 93.94 102 ARG A CA 1
ATOM 804 C C . ARG A 1 102 ? -2.936 6.103 -25.117 1.00 93.94 102 ARG A C 1
ATOM 806 O O . ARG A 1 102 ? -2.106 6.648 -24.400 1.00 93.94 102 ARG A O 1
ATOM 813 N N . ASP A 1 103 ? -4.049 5.546 -24.649 1.00 95.12 103 ASP A N 1
ATOM 814 C CA . ASP A 1 103 ? -4.468 5.630 -23.248 1.00 95.12 103 ASP A CA 1
ATOM 815 C C . ASP A 1 103 ? -3.443 5.023 -22.284 1.00 95.12 103 ASP A C 1
ATOM 817 O O . ASP A 1 103 ? -3.226 5.556 -21.196 1.00 95.12 103 ASP A O 1
ATOM 821 N N . PHE A 1 104 ? -2.772 3.939 -22.690 1.00 96.50 104 PHE A N 1
ATOM 822 C CA . PHE A 1 104 ? -1.741 3.300 -21.876 1.00 96.50 104 PHE A CA 1
ATOM 823 C C . PHE A 1 104 ? -0.510 4.201 -21.737 1.00 96.50 104 PHE A C 1
ATOM 825 O O . PHE A 1 104 ? -0.058 4.458 -20.624 1.00 96.50 104 PHE A O 1
ATOM 832 N N . TYR A 1 105 ? -0.009 4.756 -22.843 1.00 96.31 105 TYR A N 1
ATOM 833 C CA . TYR A 1 105 ? 1.146 5.658 -22.808 1.00 96.31 105 TYR A CA 1
ATOM 834 C C . TYR A 1 105 ? 0.836 6.979 -22.103 1.00 96.31 105 TYR A C 1
ATOM 836 O O . TYR A 1 105 ? 1.652 7.439 -21.310 1.00 96.31 105 TYR A O 1
ATOM 844 N N . SER A 1 106 ? -0.365 7.535 -22.281 1.00 9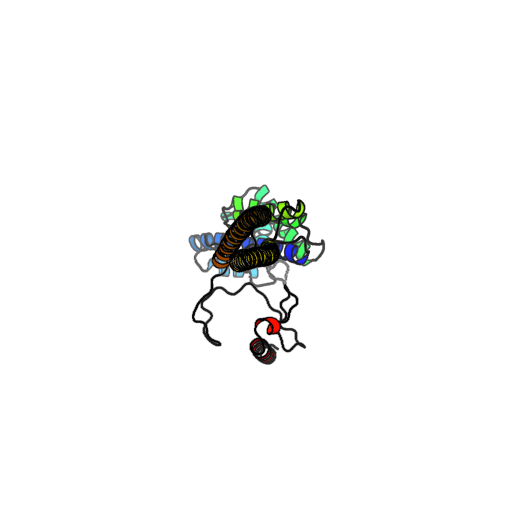6.50 106 SER A N 1
ATOM 845 C CA . SER A 1 106 ? -0.807 8.698 -21.506 1.00 96.50 106 SER A CA 1
ATOM 846 C C . SER A 1 106 ? -0.907 8.393 -20.006 1.00 96.50 106 SER A C 1
ATOM 848 O O . SER A 1 106 ? -0.640 9.266 -19.182 1.00 96.50 106 SER A O 1
ATOM 850 N N . ALA A 1 107 ? -1.247 7.159 -19.614 1.00 96.88 107 ALA A N 1
ATOM 851 C CA . ALA A 1 107 ? -1.158 6.748 -18.215 1.00 96.88 107 ALA A CA 1
ATOM 852 C C . ALA A 1 107 ? 0.303 6.701 -17.735 1.00 96.88 107 ALA A C 1
ATOM 854 O O . ALA A 1 107 ? 0.592 7.238 -16.669 1.00 96.88 107 ALA A O 1
ATOM 855 N N . LEU A 1 108 ? 1.230 6.134 -18.518 1.00 97.12 108 LEU A N 1
ATOM 856 C CA . LEU A 1 108 ? 2.660 6.102 -18.175 1.00 97.12 108 LEU A CA 1
ATOM 857 C C . LEU A 1 108 ? 3.264 7.508 -18.025 1.00 97.12 108 LEU A C 1
ATOM 859 O O . LEU A 1 108 ? 4.007 7.750 -17.073 1.00 97.12 108 LEU A O 1
ATOM 863 N N . GLU A 1 109 ? 2.920 8.437 -18.917 1.00 96.62 109 GLU A N 1
ATOM 864 C CA . GLU A 1 109 ? 3.327 9.847 -18.838 1.00 96.62 109 GLU A CA 1
ATOM 865 C C . GLU A 1 109 ? 2.833 10.491 -17.541 1.00 96.62 109 GLU A C 1
ATOM 867 O O . GLU A 1 109 ? 3.627 11.050 -16.787 1.00 96.62 109 GLU A O 1
ATOM 872 N N . ARG A 1 110 ? 1.553 10.305 -17.196 1.00 96.12 110 ARG A N 1
ATOM 873 C CA . ARG A 1 110 ? 1.009 10.812 -15.928 1.00 96.12 110 ARG A CA 1
ATOM 874 C C . ARG A 1 110 ? 1.704 10.203 -14.713 1.00 96.12 110 ARG A C 1
ATOM 876 O O . ARG A 1 110 ? 1.945 10.913 -13.742 1.00 96.12 110 ARG A O 1
ATOM 883 N N . ILE A 1 111 ? 2.050 8.913 -14.742 1.00 96.19 111 ILE A N 1
ATOM 884 C CA . ILE A 1 111 ? 2.821 8.268 -13.661 1.00 96.19 111 ILE A CA 1
ATOM 885 C C . ILE A 1 111 ? 4.206 8.922 -13.533 1.00 96.19 111 ILE A C 1
ATOM 887 O O . ILE A 1 111 ? 4.655 9.199 -12.415 1.00 96.19 111 ILE A O 1
ATOM 891 N N . ALA A 1 112 ? 4.873 9.210 -14.655 1.00 94.12 112 ALA A N 1
ATOM 892 C CA . ALA A 1 112 ? 6.151 9.918 -14.657 1.00 94.12 112 ALA A CA 1
ATOM 893 C C . ALA A 1 112 ? 6.012 11.336 -14.072 1.00 94.12 112 ALA A C 1
ATOM 895 O O . ALA A 1 112 ? 6.842 11.740 -13.252 1.00 94.12 112 ALA A O 1
ATOM 896 N N . ASP A 1 113 ? 4.936 12.048 -14.412 1.00 91.00 113 ASP A N 1
ATOM 897 C CA . ASP A 1 113 ? 4.633 13.376 -13.875 1.00 91.00 113 ASP A CA 1
ATOM 898 C C . ASP A 1 113 ? 4.388 13.348 -12.363 1.00 91.00 113 ASP A C 1
ATOM 900 O O . ASP A 1 113 ? 4.965 14.163 -11.641 1.00 91.00 113 ASP A O 1
ATOM 904 N N . PHE A 1 114 ? 3.615 12.382 -11.843 1.00 87.25 114 PHE A N 1
ATOM 905 C CA . PHE A 1 114 ? 3.427 12.211 -10.393 1.00 87.25 114 PHE A CA 1
ATOM 906 C C . PHE A 1 114 ? 4.752 12.062 -9.661 1.00 87.25 114 PHE A C 1
ATOM 908 O O . PHE A 1 114 ? 4.991 12.716 -8.642 1.00 87.25 114 PHE A O 1
ATOM 915 N N . ARG A 1 115 ? 5.629 11.209 -10.195 1.00 90.38 115 ARG A N 1
ATOM 916 C CA . ARG A 1 115 ? 6.960 10.996 -9.638 1.00 90.38 115 ARG A CA 1
ATOM 917 C C . ARG A 1 115 ? 7.781 12.291 -9.658 1.00 90.38 115 ARG A C 1
ATOM 919 O O . ARG A 1 115 ? 8.449 12.598 -8.672 1.00 90.38 115 ARG A O 1
ATOM 926 N N . ASN A 1 116 ? 7.763 13.034 -10.762 1.00 87.25 116 ASN A N 1
ATOM 927 C CA . ASN A 1 116 ? 8.547 14.262 -10.905 1.00 87.25 116 ASN A CA 1
ATOM 928 C C . ASN A 1 116 ? 8.056 15.352 -9.946 1.00 87.25 116 ASN A C 1
ATOM 930 O O . ASN A 1 116 ? 8.850 15.841 -9.143 1.00 87.25 116 ASN A O 1
ATOM 934 N N . LYS A 1 117 ? 6.747 15.637 -9.934 1.00 82.62 117 LYS A N 1
ATOM 935 C CA . LYS A 1 117 ? 6.127 16.606 -9.013 1.00 82.62 117 LYS A CA 1
ATOM 936 C C . LYS A 1 117 ? 6.443 16.300 -7.549 1.00 82.62 117 LYS A C 1
ATOM 938 O O . LYS A 1 117 ? 6.680 17.205 -6.753 1.00 82.62 117 LYS A O 1
ATOM 943 N N . LYS A 1 118 ? 6.481 15.011 -7.193 1.00 75.81 118 LYS A N 1
ATOM 944 C CA . LYS A 1 118 ? 6.890 14.554 -5.861 1.00 75.81 118 LYS A CA 1
ATOM 945 C C . LYS A 1 118 ? 8.357 14.870 -5.562 1.00 75.81 118 LYS A C 1
ATOM 947 O O . LYS A 1 118 ? 8.651 15.424 -4.508 1.00 75.81 118 LYS A O 1
ATOM 952 N N . ASN A 1 119 ? 9.276 14.512 -6.460 1.00 73.69 119 ASN A N 1
ATOM 953 C CA . ASN A 1 119 ? 10.719 14.690 -6.246 1.00 73.69 119 ASN A CA 1
ATOM 954 C C . ASN A 1 119 ? 11.142 16.161 -6.165 1.00 73.69 119 ASN A C 1
ATOM 956 O O . ASN A 1 119 ? 12.167 16.466 -5.559 1.00 73.69 119 ASN A O 1
ATOM 960 N N . HIS A 1 120 ? 10.356 17.055 -6.761 1.00 72.06 120 HIS A N 1
ATOM 961 C CA . HIS A 1 120 ? 10.592 18.493 -6.726 1.00 72.06 120 HIS A CA 1
ATOM 962 C C . HIS A 1 120 ? 9.819 19.215 -5.609 1.00 72.06 120 HIS A C 1
ATOM 964 O O . HIS A 1 120 ? 9.914 20.433 -5.513 1.00 72.06 120 HIS A O 1
ATOM 970 N N . TYR A 1 121 ? 9.097 18.481 -4.744 1.00 63.84 121 TYR A N 1
ATOM 971 C CA . TYR A 1 121 ? 8.248 19.033 -3.674 1.00 63.84 121 TYR A CA 1
ATOM 972 C C . TYR A 1 121 ? 7.294 20.141 -4.157 1.00 63.84 121 TYR A C 1
ATOM 974 O O . TYR A 1 121 ? 6.912 21.016 -3.385 1.00 63.84 121 TYR A O 1
ATOM 982 N N . GLU A 1 122 ? 6.898 20.105 -5.432 1.00 67.00 122 GLU A N 1
ATOM 983 C CA . GLU A 1 122 ? 6.136 21.187 -6.074 1.00 67.00 122 GLU A CA 1
ATOM 984 C C . GLU A 1 122 ? 4.727 21.323 -5.493 1.00 67.00 122 GLU A C 1
ATOM 986 O O . GLU A 1 122 ? 4.139 22.399 -5.494 1.00 67.00 122 GLU A O 1
ATOM 991 N N . GLU A 1 123 ? 4.176 20.224 -4.981 1.00 68.88 123 GLU A N 1
ATOM 992 C CA . GLU A 1 123 ? 2.812 20.163 -4.478 1.00 68.88 123 GLU A CA 1
ATOM 993 C C . GLU A 1 123 ? 2.751 19.228 -3.262 1.00 68.88 123 GLU A C 1
ATOM 995 O O . GLU A 1 123 ? 3.259 18.101 -3.311 1.00 68.88 123 GLU A O 1
ATOM 1000 N N . LEU A 1 124 ? 2.070 19.660 -2.195 1.00 73.25 124 LEU A N 1
ATOM 1001 C CA . LEU A 1 124 ? 1.882 18.850 -0.992 1.00 73.25 124 LEU A CA 1
ATOM 1002 C C . LEU A 1 124 ? 1.150 17.529 -1.318 1.00 73.25 124 LEU A C 1
ATOM 1004 O O . LEU A 1 124 ? 0.242 17.496 -2.161 1.00 73.25 124 LEU A O 1
ATOM 1008 N N . PRO A 1 125 ? 1.532 16.414 -0.673 1.00 81.31 125 PRO A N 1
ATOM 1009 C CA . PRO A 1 125 ? 0.831 15.149 -0.831 1.00 81.31 125 PRO A CA 1
ATOM 1010 C C . PRO A 1 125 ? -0.551 15.250 -0.163 1.00 81.31 125 PRO A C 1
ATOM 1012 O O . PRO A 1 125 ? -0.660 15.607 1.008 1.00 81.31 125 PRO A O 1
ATOM 1015 N N . THR A 1 126 ? -1.615 14.911 -0.897 1.00 88.19 126 THR A N 1
ATOM 1016 C CA . THR A 1 126 ? -3.001 14.887 -0.390 1.00 88.19 126 THR A CA 1
ATOM 1017 C C . THR A 1 126 ? -3.672 13.547 -0.687 1.00 88.19 126 THR A C 1
ATOM 1019 O O . THR A 1 126 ? -3.270 12.830 -1.607 1.00 88.19 126 THR A O 1
ATOM 1022 N N . LEU A 1 127 ? -4.737 13.218 0.053 1.00 90.69 127 LEU A N 1
ATOM 1023 C CA . LEU A 1 127 ? -5.545 12.016 -0.190 1.00 90.69 127 LEU A CA 1
ATOM 1024 C C . LEU A 1 127 ? -6.070 11.957 -1.634 1.00 90.69 127 LEU A C 1
ATOM 1026 O O . LEU A 1 127 ? -6.002 10.909 -2.274 1.00 90.69 127 LEU A O 1
ATOM 1030 N N . ALA A 1 128 ? -6.508 13.091 -2.189 1.00 92.50 128 ALA A N 1
ATOM 1031 C CA . ALA A 1 128 ? -6.966 13.168 -3.576 1.00 92.50 128 ALA A CA 1
ATOM 1032 C C . ALA A 1 128 ? -5.876 12.736 -4.573 1.00 92.50 128 ALA A C 1
ATOM 1034 O O . ALA A 1 128 ? -6.155 11.969 -5.493 1.00 92.50 128 ALA A O 1
ATOM 1035 N N . ARG A 1 129 ? -4.624 13.152 -4.351 1.00 89.75 129 ARG A N 1
ATOM 1036 C CA . ARG A 1 129 ? -3.494 12.800 -5.224 1.00 89.75 129 ARG A CA 1
ATOM 1037 C C . ARG A 1 129 ? -3.065 11.347 -5.070 1.00 89.75 129 ARG A C 1
ATOM 1039 O O . ARG A 1 129 ? -2.753 10.711 -6.069 1.00 89.75 129 ARG A O 1
ATOM 1046 N N . VAL A 1 130 ? -3.106 10.793 -3.855 1.00 93.00 130 VAL A N 1
ATOM 1047 C CA . VAL A 1 130 ? -2.887 9.348 -3.640 1.00 93.00 130 VAL A CA 1
ATOM 1048 C C . VAL A 1 130 ? -3.921 8.540 -4.409 1.00 93.00 130 VAL A C 1
ATOM 1050 O O . VAL A 1 130 ? -3.563 7.596 -5.109 1.00 93.00 130 VAL A O 1
ATOM 1053 N N . ARG A 1 131 ? -5.200 8.923 -4.311 1.00 96.12 131 ARG A N 1
ATOM 1054 C CA . ARG A 1 131 ? -6.281 8.274 -5.055 1.00 96.12 131 ARG A CA 1
ATOM 1055 C C . ARG A 1 131 ? -6.049 8.368 -6.558 1.00 96.12 131 ARG A C 1
ATOM 1057 O O . ARG A 1 131 ? -6.183 7.362 -7.244 1.00 96.12 131 ARG A O 1
ATOM 1064 N N . GLU A 1 132 ? -5.698 9.546 -7.065 1.00 95.25 132 GLU A N 1
ATOM 1065 C CA . GLU A 1 132 ? -5.428 9.748 -8.489 1.00 95.25 132 GLU A CA 1
ATOM 1066 C C . GLU A 1 132 ? -4.258 8.877 -8.973 1.00 95.25 132 GLU A C 1
ATOM 1068 O O . GLU A 1 132 ? -4.410 8.133 -9.945 1.00 95.25 132 GLU A O 1
ATOM 1073 N N . ALA A 1 133 ? -3.134 8.891 -8.251 1.00 94.38 133 ALA A N 1
ATOM 1074 C CA . ALA A 1 133 ? -1.970 8.065 -8.551 1.00 94.38 133 ALA A CA 1
ATOM 1075 C C . ALA A 1 133 ? -2.319 6.568 -8.531 1.00 94.38 133 ALA A C 1
ATOM 1077 O O . ALA A 1 133 ? -2.006 5.854 -9.482 1.00 94.38 133 ALA A O 1
ATOM 1078 N N . ALA A 1 134 ? -3.028 6.096 -7.501 1.00 97.00 134 ALA A N 1
ATOM 1079 C CA . ALA A 1 134 ? -3.451 4.702 -7.383 1.00 97.00 134 ALA A CA 1
ATOM 1080 C C . ALA A 1 134 ? -4.399 4.278 -8.516 1.00 97.00 134 ALA A C 1
ATOM 1082 O O . ALA A 1 134 ? -4.279 3.171 -9.035 1.00 97.00 134 ALA A O 1
ATOM 1083 N N . VAL A 1 135 ? -5.317 5.150 -8.949 1.00 97.88 135 VAL A N 1
ATOM 1084 C CA . VAL A 1 135 ? -6.209 4.870 -10.087 1.00 97.88 135 VAL A CA 1
ATOM 1085 C C . VAL A 1 135 ? -5.421 4.756 -11.389 1.00 97.88 135 VAL A C 1
ATOM 1087 O O . VAL A 1 135 ? -5.659 3.832 -12.165 1.00 97.88 135 VAL A O 1
ATOM 1090 N N . ILE A 1 136 ? -4.490 5.674 -11.648 1.00 97.75 136 ILE A N 1
ATOM 1091 C CA . ILE A 1 136 ? -3.724 5.686 -12.900 1.00 97.75 136 ILE A CA 1
ATOM 1092 C C . ILE A 1 136 ? -2.760 4.502 -12.954 1.00 97.75 136 ILE A C 1
ATOM 1094 O O . ILE A 1 136 ? -2.751 3.777 -13.949 1.00 97.75 136 ILE A O 1
ATOM 1098 N N . VAL A 1 137 ? -2.012 4.261 -11.874 1.00 98.00 137 VAL A N 1
ATOM 1099 C CA . VAL A 1 137 ? -1.125 3.097 -11.759 1.00 98.00 137 VAL A CA 1
ATOM 1100 C C . VAL A 1 137 ? -1.932 1.807 -11.844 1.00 98.00 137 VAL A C 1
ATOM 1102 O O . VAL A 1 137 ? -1.567 0.920 -12.607 1.00 98.00 137 VAL A O 1
ATOM 1105 N N . GLY A 1 138 ? -3.068 1.720 -11.149 1.00 97.62 138 GLY A N 1
ATOM 1106 C CA . GLY A 1 138 ? -3.951 0.556 -11.187 1.00 97.62 138 GLY A CA 1
ATOM 1107 C C . GLY A 1 138 ? -4.477 0.244 -12.589 1.00 97.62 138 GLY A C 1
ATOM 1108 O O . GLY A 1 138 ? -4.485 -0.921 -12.977 1.00 97.62 138 GLY A O 1
ATOM 1109 N N . ARG A 1 139 ? -4.854 1.267 -13.372 1.00 97.38 139 ARG A N 1
ATOM 1110 C CA . ARG A 1 139 ? -5.287 1.117 -14.775 1.00 97.38 139 ARG A CA 1
ATOM 1111 C C . ARG A 1 139 ? -4.153 0.665 -15.689 1.00 97.38 139 ARG A C 1
ATOM 1113 O O . ARG A 1 139 ? -4.355 -0.247 -16.486 1.00 97.38 139 ARG A O 1
ATOM 1120 N N . ALA A 1 140 ? -2.973 1.277 -15.569 1.00 97.56 140 ALA A N 1
ATOM 1121 C CA . ALA A 1 140 ? -1.802 0.868 -16.342 1.00 97.56 140 ALA A CA 1
ATOM 1122 C C . ALA A 1 140 ? -1.423 -0.584 -16.016 1.00 97.56 140 ALA A C 1
ATOM 1124 O O . ALA A 1 140 ? -1.309 -1.402 -16.919 1.00 97.56 140 ALA A O 1
ATOM 1125 N N . ALA A 1 141 ? -1.336 -0.925 -14.729 1.00 97.62 141 ALA A N 1
ATOM 1126 C CA . ALA A 1 141 ? -1.096 -2.279 -14.242 1.00 97.62 141 ALA A CA 1
ATOM 1127 C C . ALA A 1 141 ? -2.145 -3.280 -14.748 1.00 97.62 141 ALA A C 1
ATOM 1129 O O . ALA A 1 141 ? -1.791 -4.364 -15.200 1.00 97.62 141 ALA A O 1
ATOM 1130 N N . GLN A 1 142 ? -3.426 -2.903 -14.751 1.00 97.56 142 GLN A N 1
ATOM 1131 C CA . GLN A 1 142 ? -4.508 -3.766 -15.223 1.00 97.56 142 GLN A CA 1
ATOM 1132 C C . GLN A 1 142 ? -4.376 -4.080 -16.718 1.00 97.56 142 GLN A C 1
ATOM 1134 O O . GLN A 1 142 ? -4.610 -5.217 -17.118 1.00 97.56 142 GLN A O 1
ATOM 1139 N N . ALA A 1 143 ? -3.966 -3.106 -17.535 1.00 97.25 143 ALA A N 1
ATOM 1140 C CA . ALA A 1 143 ? -3.807 -3.280 -18.980 1.00 97.25 143 ALA A CA 1
ATOM 1141 C C . ALA A 1 143 ? -2.735 -4.318 -19.366 1.00 97.25 143 ALA A C 1
ATOM 1143 O O . ALA A 1 143 ? -2.768 -4.843 -20.475 1.00 97.25 143 ALA A O 1
ATOM 1144 N N . ILE A 1 144 ? -1.808 -4.617 -18.453 1.00 96.19 144 ILE A N 1
ATOM 1145 C CA . ILE A 1 144 ? -0.746 -5.626 -18.604 1.00 96.19 144 ILE A CA 1
ATOM 1146 C C . ILE A 1 144 ? -0.864 -6.776 -17.589 1.00 96.19 144 ILE A C 1
ATOM 1148 O O . ILE A 1 144 ? 0.012 -7.632 -17.509 1.00 96.19 144 ILE A O 1
ATOM 1152 N N . GLY A 1 145 ? -1.963 -6.821 -16.830 1.00 96.12 145 GLY A N 1
ATOM 1153 C CA . GLY A 1 145 ? -2.281 -7.901 -15.897 1.00 96.12 145 GLY A CA 1
ATOM 1154 C C . GLY A 1 145 ? -1.432 -7.961 -14.623 1.00 96.12 145 GLY A C 1
ATOM 1155 O O . GLY A 1 145 ? -1.354 -9.035 -14.036 1.00 96.12 145 GLY A O 1
ATOM 1156 N N . LEU A 1 146 ? -0.803 -6.864 -14.181 1.00 96.56 146 LEU A N 1
ATOM 1157 C CA . LEU A 1 146 ? 0.093 -6.863 -13.012 1.00 96.56 146 LEU A CA 1
ATOM 1158 C C . LEU A 1 146 ? -0.651 -7.023 -11.660 1.00 96.56 146 LEU A C 1
ATOM 1160 O O . LEU A 1 146 ? -1.725 -6.442 -11.474 1.00 96.56 146 LEU A O 1
ATOM 1164 N N . PRO A 1 147 ? -0.076 -7.727 -10.660 1.00 94.56 147 PRO A N 1
ATOM 1165 C CA . PRO A 1 147 ? -0.707 -7.943 -9.351 1.00 94.56 147 PRO A CA 1
ATOM 1166 C C . PRO A 1 147 ? -0.979 -6.669 -8.531 1.00 94.56 147 PRO A C 1
ATOM 1168 O O . PRO A 1 147 ? -1.946 -6.628 -7.755 1.00 94.56 147 PRO A O 1
ATOM 1171 N N . VAL A 1 148 ? -0.178 -5.612 -8.711 1.00 94.75 148 VAL A N 1
ATOM 1172 C CA . VAL A 1 148 ? -0.299 -4.310 -8.032 1.00 94.75 148 VAL A CA 1
ATOM 1173 C C . VAL A 1 148 ? -1.658 -3.650 -8.277 1.00 94.75 148 VAL A C 1
ATOM 1175 O O . VAL A 1 148 ? -2.078 -2.811 -7.478 1.00 94.75 148 VAL A O 1
ATOM 1178 N N . THR A 1 149 ? -2.412 -4.069 -9.301 1.00 96.81 149 THR A N 1
ATOM 1179 C CA . THR A 1 149 ? -3.804 -3.647 -9.518 1.00 96.81 149 THR A CA 1
ATOM 1180 C C . THR A 1 149 ? -4.681 -3.873 -8.282 1.00 96.81 149 THR A C 1
ATOM 1182 O O . THR A 1 149 ? -5.430 -2.974 -7.895 1.00 96.81 149 THR A O 1
ATOM 1185 N N . SER A 1 150 ? -4.562 -5.025 -7.611 1.00 94.00 150 SER A N 1
ATOM 1186 C CA . SER A 1 150 ? -5.367 -5.323 -6.412 1.00 94.00 150 SER A CA 1
ATOM 1187 C C . SER A 1 150 ? -4.985 -4.427 -5.225 1.00 94.00 150 SER A C 1
ATOM 1189 O O . SER A 1 150 ? -5.851 -3.922 -4.507 1.00 94.00 150 SER A O 1
ATOM 1191 N N . GLN A 1 151 ? -3.691 -4.142 -5.075 1.00 94.06 151 GLN A N 1
ATOM 1192 C CA . GLN A 1 151 ? -3.164 -3.249 -4.044 1.00 94.06 151 GLN A CA 1
ATOM 1193 C C . GLN A 1 151 ? -3.580 -1.789 -4.283 1.00 94.06 151 GLN A C 1
ATOM 1195 O O . GLN A 1 151 ? -3.952 -1.088 -3.342 1.00 94.06 151 GLN A O 1
ATOM 1200 N N . CYS A 1 152 ? -3.604 -1.342 -5.542 1.00 96.75 152 CYS A N 1
ATOM 1201 C CA . CYS A 1 152 ? -4.121 -0.026 -5.917 1.00 96.75 152 CYS A CA 1
ATOM 1202 C C . CYS A 1 152 ? -5.614 0.109 -5.590 1.00 96.75 152 CYS A C 1
ATOM 1204 O O . CYS A 1 152 ? -6.030 1.129 -5.042 1.00 96.75 152 CYS A O 1
ATOM 1206 N N . ALA A 1 153 ? -6.422 -0.923 -5.860 1.00 97.00 153 ALA A N 1
ATOM 1207 C CA . ALA A 1 153 ? -7.841 -0.924 -5.504 1.00 97.00 153 ALA A CA 1
ATOM 1208 C C . ALA A 1 153 ? -8.053 -0.836 -3.980 1.00 97.00 153 ALA A C 1
ATOM 1210 O O . ALA A 1 153 ? -8.892 -0.061 -3.514 1.00 97.00 153 ALA A O 1
ATOM 1211 N N . ALA A 1 154 ? -7.253 -1.570 -3.197 1.00 94.38 154 ALA A N 1
ATOM 1212 C CA . ALA A 1 154 ? -7.275 -1.493 -1.736 1.00 94.38 154 ALA A CA 1
ATOM 1213 C C . ALA A 1 154 ? -6.901 -0.092 -1.223 1.00 94.38 154 ALA A C 1
ATOM 1215 O O . ALA A 1 154 ? -7.566 0.434 -0.328 1.00 94.38 154 ALA A O 1
ATOM 1216 N N . LEU A 1 155 ? -5.890 0.544 -1.824 1.00 95.94 155 LEU A N 1
ATOM 1217 C CA . LEU A 1 155 ? -5.492 1.912 -1.497 1.00 95.94 155 LEU A CA 1
ATOM 1218 C C . LEU A 1 155 ? -6.587 2.931 -1.829 1.00 95.94 155 LEU A C 1
ATOM 1220 O O . LEU A 1 155 ? -6.895 3.776 -0.994 1.00 95.94 155 LEU A O 1
ATOM 1224 N N . VAL A 1 156 ? -7.228 2.829 -2.997 1.00 97.56 156 VAL A N 1
ATOM 1225 C CA . VAL A 1 156 ? -8.362 3.699 -3.356 1.00 97.56 156 VAL A CA 1
ATOM 1226 C C . VAL A 1 156 ? -9.494 3.557 -2.340 1.00 97.56 156 VAL A C 1
ATOM 1228 O O . VAL A 1 156 ? -9.988 4.568 -1.842 1.00 97.56 156 VAL A O 1
ATOM 1231 N N . LYS A 1 157 ? -9.862 2.322 -1.973 1.00 96.62 157 LYS A N 1
ATOM 1232 C CA . LYS A 1 157 ? -10.886 2.063 -0.949 1.00 96.62 157 LYS A CA 1
ATOM 1233 C C . LYS A 1 157 ? -10.503 2.676 0.401 1.00 96.62 157 LYS A C 1
ATOM 1235 O O . LYS A 1 157 ? -11.343 3.301 1.043 1.00 96.62 157 LYS A O 1
ATOM 1240 N N . ARG A 1 158 ? -9.239 2.537 0.820 1.00 95.00 158 ARG A N 1
ATOM 1241 C CA . ARG A 1 158 ? -8.734 3.127 2.069 1.00 95.00 158 ARG A CA 1
ATOM 1242 C C . ARG A 1 158 ? -8.816 4.648 2.056 1.00 95.00 158 ARG A C 1
ATOM 1244 O O . ARG A 1 158 ? -9.253 5.239 3.035 1.00 95.00 158 ARG A O 1
ATOM 1251 N N . VAL A 1 159 ? -8.400 5.274 0.960 1.00 95.94 159 VAL A N 1
ATOM 1252 C CA . VAL A 1 159 ? -8.429 6.730 0.825 1.00 95.94 159 VAL A CA 1
ATOM 1253 C C . VAL A 1 159 ? -9.859 7.259 0.895 1.00 95.94 159 VAL A C 1
ATOM 1255 O O . VAL A 1 159 ? -10.090 8.230 1.605 1.00 95.94 159 VAL A O 1
ATOM 1258 N N . VAL A 1 160 ? -10.814 6.610 0.222 1.00 96.12 160 VAL A N 1
ATOM 1259 C CA . VAL A 1 160 ? -12.236 6.986 0.303 1.00 96.12 160 VAL A CA 1
ATOM 1260 C C . VAL A 1 160 ? -12.736 6.909 1.748 1.00 96.12 160 VAL A C 1
ATOM 1262 O O . VAL A 1 160 ? -13.276 7.888 2.249 1.00 96.12 160 VAL A O 1
ATOM 1265 N N . ALA A 1 161 ? -12.444 5.815 2.458 1.00 93.19 161 ALA A N 1
ATOM 1266 C CA . ALA A 1 161 ? -12.851 5.666 3.855 1.00 93.19 161 ALA A CA 1
ATOM 1267 C C . ALA A 1 161 ? -12.224 6.724 4.789 1.00 93.19 161 ALA A C 1
ATOM 1269 O O . ALA A 1 161 ? -12.870 7.198 5.720 1.00 93.19 161 ALA A O 1
ATOM 1270 N N . LEU A 1 162 ? -10.980 7.145 4.531 1.00 92.75 162 LEU A N 1
ATOM 1271 C CA . LEU A 1 162 ? -10.348 8.252 5.261 1.00 92.75 162 LEU A CA 1
ATOM 1272 C C . LEU A 1 162 ? -10.986 9.609 4.941 1.00 92.75 162 LEU A C 1
ATOM 1274 O O . LEU A 1 162 ? -11.140 10.428 5.841 1.00 92.75 162 LEU A O 1
ATOM 1278 N N . GLN A 1 163 ? -11.350 9.859 3.679 1.00 93.06 163 GLN A N 1
ATOM 1279 C CA . GLN A 1 163 ? -12.025 11.097 3.269 1.00 93.06 163 GLN A CA 1
ATOM 1280 C C . GLN A 1 163 ? -13.426 11.217 3.880 1.00 93.06 163 GLN A C 1
ATOM 1282 O O . GLN A 1 163 ? -13.853 12.317 4.213 1.00 93.06 163 GLN A O 1
ATOM 1287 N N . GLU A 1 164 ? -14.119 10.091 4.037 1.00 93.25 164 GLU A N 1
ATOM 1288 C CA . GLU A 1 164 ? -15.454 10.007 4.637 1.00 93.25 164 GLU A CA 1
ATOM 1289 C C . GLU A 1 164 ? -15.424 9.939 6.173 1.00 93.25 164 GLU A C 1
ATOM 1291 O O . GLU A 1 164 ? -16.475 10.004 6.806 1.00 93.25 164 GLU A O 1
ATOM 1296 N N . GLY A 1 165 ? -14.246 9.783 6.789 1.00 89.31 165 GLY A N 1
ATOM 1297 C CA . GLY A 1 165 ? -14.112 9.578 8.236 1.00 89.31 165 GLY A CA 1
ATOM 1298 C C . GLY A 1 165 ? -14.630 8.220 8.731 1.00 89.31 165 GLY A C 1
ATOM 1299 O O . GLY A 1 165 ? -14.803 8.034 9.930 1.00 89.31 165 GLY A O 1
ATOM 1300 N N . SER A 1 166 ? -14.870 7.264 7.828 1.00 88.88 166 SER A N 1
ATOM 1301 C CA . SER A 1 166 ? -15.398 5.925 8.129 1.00 88.88 166 SER A CA 1
ATOM 1302 C C . SER A 1 166 ? -14.307 4.888 8.425 1.00 88.88 166 SER A C 1
ATOM 1304 O O . SER A 1 166 ? -14.605 3.736 8.741 1.00 88.88 166 SER A O 1
ATOM 1306 N N . TYR A 1 167 ? -13.032 5.272 8.317 1.00 88.19 167 TYR A N 1
ATOM 1307 C CA . TYR A 1 167 ? -11.906 4.398 8.626 1.00 88.19 167 TYR A CA 1
ATOM 1308 C C . TYR A 1 167 ? -11.465 4.512 10.090 1.00 88.19 167 TYR A C 1
ATOM 1310 O O . TYR A 1 167 ? -10.932 5.539 10.505 1.00 88.19 167 TYR A O 1
ATOM 1318 N N . THR A 1 168 ? -11.578 3.410 10.834 1.00 77.69 168 THR A N 1
ATOM 1319 C CA . THR A 1 168 ? -10.991 3.267 12.173 1.00 77.69 168 THR A CA 1
ATOM 1320 C C . THR A 1 168 ? -9.708 2.424 12.093 1.00 77.69 168 THR A C 1
ATOM 1322 O O . THR A 1 168 ? -9.757 1.286 11.616 1.00 77.69 168 THR A O 1
ATOM 1325 N N . PRO A 1 169 ? -8.541 2.937 12.533 1.00 73.31 169 PRO A N 1
ATOM 1326 C CA . PRO A 1 169 ? -7.304 2.164 12.551 1.00 73.31 169 PRO A CA 1
ATOM 1327 C C . PRO A 1 169 ? -7.392 0.979 13.529 1.00 73.31 169 PRO A C 1
ATOM 1329 O O . PRO A 1 169 ? -7.905 1.165 14.630 1.00 73.31 169 PRO A O 1
ATOM 1332 N N . PRO A 1 170 ? -6.805 -0.193 13.216 1.00 65.62 170 PRO A N 1
ATOM 1333 C CA . PRO A 1 170 ? -6.785 -1.345 14.126 1.00 65.62 170 PRO A CA 1
ATOM 1334 C C . PRO A 1 170 ? -6.235 -1.027 15.527 1.00 65.62 170 PRO A C 1
ATOM 1336 O O . PRO A 1 170 ? -6.774 -1.489 16.524 1.00 65.62 170 PRO A O 1
ATOM 1339 N N . VAL A 1 171 ? -5.220 -0.159 15.609 1.00 58.38 171 VAL A N 1
ATOM 1340 C CA . VAL A 1 171 ? -4.607 0.269 16.882 1.00 58.38 171 VAL A CA 1
ATOM 1341 C C . VAL A 1 171 ? -5.564 1.104 17.745 1.00 58.38 171 VAL A C 1
ATOM 1343 O O . VAL A 1 171 ? -5.513 1.037 18.967 1.00 58.38 171 VAL A O 1
ATOM 1346 N N . ALA A 1 172 ? -6.464 1.879 17.131 1.00 56.38 172 ALA A N 1
ATOM 1347 C CA . ALA A 1 172 ? -7.493 2.604 17.877 1.00 56.38 172 ALA A CA 1
ATOM 1348 C C . ALA A 1 172 ? -8.557 1.633 18.418 1.00 56.38 172 ALA A C 1
ATOM 1350 O O . ALA A 1 172 ? -8.964 1.744 19.570 1.00 56.38 172 ALA A O 1
ATOM 1351 N N . VAL A 1 173 ? -8.916 0.616 17.623 1.00 58.59 173 VAL A N 1
ATOM 1352 C CA . VAL A 1 173 ? -9.852 -0.442 18.034 1.00 58.59 173 VAL A CA 1
ATOM 1353 C C . VAL A 1 173 ? -9.320 -1.223 19.242 1.00 58.59 173 VAL A C 1
ATOM 1355 O O . VAL A 1 173 ? -10.090 -1.530 20.147 1.00 58.59 173 VAL A O 1
ATOM 1358 N N . SER A 1 174 ? -8.016 -1.511 19.314 1.00 66.06 174 SER A N 1
ATOM 1359 C CA . SER A 1 174 ? -7.441 -2.253 20.445 1.00 66.06 174 SER A CA 1
ATOM 1360 C C . SER A 1 174 ? -7.345 -1.429 21.737 1.00 66.06 174 SER A C 1
ATOM 1362 O O . SER A 1 174 ? -7.568 -1.973 22.820 1.00 66.06 174 SER A O 1
ATOM 1364 N N . ALA A 1 175 ? -7.077 -0.123 21.648 1.00 68.81 175 ALA A N 1
ATOM 1365 C CA . ALA A 1 175 ? -7.029 0.766 22.810 1.00 68.81 175 ALA A CA 1
ATOM 1366 C C . ALA A 1 175 ? -8.419 1.025 23.417 1.00 68.81 175 ALA A C 1
ATOM 1368 O O . ALA A 1 175 ? -8.567 1.020 24.642 1.00 68.81 175 ALA A O 1
ATOM 1369 N N . ASP A 1 176 ? -9.437 1.217 22.578 1.00 72.81 176 ASP A N 1
ATOM 1370 C CA . ASP A 1 176 ? -10.814 1.416 23.038 1.00 72.81 176 ASP A CA 1
ATOM 1371 C C . ASP A 1 176 ? -11.391 0.123 23.629 1.00 72.81 176 ASP A C 1
ATOM 1373 O O . ASP A 1 176 ? -11.943 0.148 24.730 1.00 72.81 176 ASP A O 1
ATOM 1377 N N . LEU A 1 177 ? -11.135 -1.025 22.989 1.00 75.44 177 LEU A N 1
ATOM 1378 C CA . LEU A 1 177 ? -11.512 -2.339 23.518 1.00 75.44 177 LEU A CA 1
ATOM 1379 C C . LEU A 1 177 ? -10.829 -2.642 24.863 1.00 75.44 177 LEU A C 1
ATOM 1381 O O . LEU A 1 177 ? -11.425 -3.261 25.742 1.00 75.44 177 LEU A O 1
ATOM 1385 N N . ALA A 1 178 ? -9.584 -2.194 25.060 1.00 76.25 178 ALA A N 1
ATOM 1386 C CA . ALA A 1 178 ? -8.887 -2.346 26.336 1.00 76.25 178 ALA A CA 1
ATOM 1387 C C . ALA A 1 178 ? -9.530 -1.514 27.460 1.00 76.25 178 ALA A C 1
ATOM 1389 O O . ALA A 1 178 ? -9.674 -2.015 28.577 1.00 76.25 178 ALA A O 1
ATOM 1390 N N . LYS A 1 179 ? -9.949 -0.272 27.175 1.00 82.81 179 LYS A N 1
ATOM 1391 C CA . LYS A 1 179 ? -10.681 0.566 28.142 1.00 82.81 179 LYS A CA 1
ATOM 1392 C C . LYS A 1 179 ? -12.049 -0.021 28.475 1.00 82.81 179 LYS A C 1
ATOM 1394 O O . LYS A 1 179 ? -12.432 -0.049 29.643 1.00 82.81 179 LYS A O 1
ATOM 1399 N N . GLU A 1 180 ? -12.763 -0.508 27.464 1.00 85.06 180 GLU A N 1
ATOM 1400 C CA . GLU A 1 180 ? -14.064 -1.154 27.635 1.00 85.06 180 GLU A CA 1
ATOM 1401 C C . GLU A 1 180 ? -13.944 -2.406 28.515 1.00 85.06 180 GLU A C 1
ATOM 1403 O O . GLU A 1 180 ? -14.670 -2.539 29.500 1.00 85.06 180 GLU A O 1
ATOM 1408 N N . LEU A 1 181 ? -12.954 -3.267 28.257 1.00 85.06 181 LEU A N 1
ATOM 1409 C CA . LEU A 1 181 ? -12.683 -4.446 29.083 1.00 85.06 181 LEU A CA 1
ATOM 1410 C C . LEU A 1 181 ? -12.370 -4.107 30.540 1.00 85.06 181 LEU A C 1
ATOM 1412 O O . LEU A 1 181 ? -12.813 -4.824 31.437 1.00 85.06 181 LEU A O 1
ATOM 1416 N N . GLU A 1 182 ? -11.621 -3.036 30.792 1.00 88.50 182 GLU A N 1
ATOM 1417 C CA . GLU A 1 182 ? -11.327 -2.613 32.161 1.00 88.50 182 GLU A CA 1
ATOM 1418 C C . GLU A 1 182 ? -12.591 -2.123 32.881 1.00 88.50 182 GLU A C 1
ATOM 1420 O O . GLU A 1 182 ? -12.844 -2.504 34.024 1.00 88.50 182 GLU A O 1
ATOM 1425 N N . SER A 1 183 ? -13.451 -1.376 32.183 1.00 88.94 183 SER A N 1
ATOM 1426 C CA . SER A 1 183 ? -14.742 -0.948 32.735 1.00 88.94 183 SER A CA 1
ATOM 1427 C C . SER A 1 183 ? -15.664 -2.131 33.065 1.00 88.94 183 SER A C 1
ATOM 1429 O O . SER A 1 183 ? -16.277 -2.161 34.134 1.00 88.94 183 SER A O 1
ATOM 1431 N N . LEU A 1 184 ? -15.701 -3.154 32.202 1.00 86.12 184 LEU A N 1
ATOM 1432 C CA . LEU A 1 184 ? -16.499 -4.365 32.406 1.00 86.12 184 LEU A CA 1
ATOM 1433 C C . LEU A 1 184 ? -15.966 -5.227 33.559 1.00 86.12 184 LEU A C 1
ATOM 1435 O O . LEU A 1 184 ? -16.749 -5.830 34.295 1.00 86.12 184 LEU A O 1
ATOM 1439 N N . ARG A 1 185 ? -14.644 -5.269 33.765 1.00 89.69 185 ARG A N 1
ATOM 1440 C CA . ARG A 1 185 ? -14.030 -5.953 34.915 1.00 89.69 185 ARG A CA 1
ATOM 1441 C C . ARG A 1 185 ? -14.406 -5.299 36.232 1.00 89.69 185 ARG A C 1
ATOM 1443 O O . ARG A 1 185 ? -14.799 -6.007 37.160 1.00 89.69 185 ARG A O 1
ATOM 1450 N N . GLU A 1 186 ? -14.322 -3.975 36.310 1.00 90.75 186 GLU A N 1
ATOM 1451 C CA . GLU A 1 186 ? -14.719 -3.245 37.515 1.00 90.75 186 GLU A CA 1
ATOM 1452 C C . GLU A 1 186 ? -16.224 -3.400 37.788 1.00 90.75 186 GLU A C 1
ATOM 1454 O O . GLU A 1 186 ? -16.611 -3.672 38.925 1.00 90.75 186 GLU A O 1
ATOM 1459 N N . ALA A 1 187 ? -17.074 -3.374 36.754 1.00 85.56 187 ALA A N 1
ATOM 1460 C CA . ALA A 1 187 ? -18.508 -3.649 36.893 1.00 85.56 187 ALA A CA 1
ATOM 1461 C C . ALA A 1 187 ? -18.805 -5.088 37.375 1.00 85.56 187 ALA A C 1
ATOM 1463 O O . ALA A 1 187 ? -19.642 -5.305 38.259 1.00 85.56 187 ALA A O 1
ATOM 1464 N N . SER A 1 188 ? -18.094 -6.092 36.852 1.00 87.19 188 SER A N 1
ATOM 1465 C CA . SER A 1 188 ? -18.231 -7.490 37.291 1.00 87.19 188 SER A CA 1
ATOM 1466 C C . SER A 1 188 ? -17.744 -7.698 38.734 1.00 87.19 188 SER A C 1
ATOM 1468 O O . SER A 1 188 ? -18.353 -8.438 39.514 1.00 87.19 188 SER A O 1
ATOM 1470 N N . LYS A 1 189 ? -16.675 -7.003 39.133 1.00 91.94 189 LYS A N 1
ATOM 1471 C CA . LYS A 1 189 ? -16.161 -7.019 40.507 1.00 91.94 189 LYS A CA 1
ATOM 1472 C C . LYS A 1 189 ? -17.127 -6.347 41.483 1.00 91.94 189 LYS A C 1
ATOM 1474 O O . LYS A 1 189 ? -17.374 -6.905 42.551 1.00 91.94 189 LYS A O 1
ATOM 1479 N N . ALA A 1 190 ? -17.694 -5.199 41.110 1.00 90.00 190 ALA A N 1
ATOM 1480 C CA . ALA A 1 190 ? -18.679 -4.482 41.915 1.00 90.00 190 ALA A CA 1
ATOM 1481 C C . ALA A 1 190 ? -19.941 -5.329 42.151 1.00 90.00 190 ALA A C 1
ATOM 1483 O O . ALA A 1 190 ? -20.312 -5.554 43.302 1.00 90.00 190 ALA A O 1
ATOM 1484 N N . SER A 1 191 ? -20.527 -5.894 41.089 1.00 85.50 191 SER A N 1
ATOM 1485 C CA . SER A 1 191 ? -21.698 -6.785 41.200 1.00 85.50 191 SER A CA 1
ATOM 1486 C C . SER A 1 191 ? -21.405 -8.050 42.017 1.00 85.50 191 SER A C 1
ATOM 1488 O O . SER A 1 191 ? -22.220 -8.480 42.832 1.00 85.50 191 SER A O 1
ATOM 1490 N N . SER A 1 192 ? -20.208 -8.632 41.886 1.00 89.62 192 SER A N 1
ATOM 1491 C CA . SER A 1 192 ? -19.801 -9.779 42.711 1.00 89.62 192 SER A CA 1
ATOM 1492 C C . SER A 1 192 ? -19.658 -9.421 44.196 1.00 89.62 192 SER A C 1
ATOM 1494 O O . SER A 1 192 ? -20.027 -10.224 45.057 1.00 89.62 192 SER A O 1
ATOM 1496 N N . ALA A 1 193 ? -19.136 -8.231 44.509 1.00 91.88 193 ALA A N 1
ATOM 1497 C CA . ALA A 1 193 ? -19.019 -7.740 45.880 1.00 91.88 193 ALA A CA 1
ATOM 1498 C C . ALA A 1 193 ? -20.395 -7.458 46.506 1.00 91.88 193 ALA A C 1
ATOM 1500 O O . ALA A 1 193 ? -20.614 -7.793 47.671 1.00 91.88 193 ALA A O 1
ATOM 1501 N N . GLU A 1 194 ? -21.332 -6.914 45.729 1.00 90.12 194 GLU A N 1
ATOM 1502 C CA . GLU A 1 194 ? -22.716 -6.683 46.152 1.00 90.12 194 GLU A CA 1
ATOM 1503 C C . GLU A 1 194 ? -23.431 -7.997 46.497 1.00 90.12 194 GLU A C 1
ATOM 1505 O O . GLU A 1 194 ? -23.945 -8.145 47.608 1.00 90.12 194 GLU A O 1
ATOM 1510 N N . VAL A 1 195 ? -23.357 -9.005 45.618 1.00 91.62 195 VAL A N 1
ATOM 1511 C CA . VAL A 1 195 ? -23.903 -10.349 45.887 1.00 91.62 195 VAL A CA 1
ATOM 1512 C C . VAL A 1 195 ? -23.273 -10.968 47.141 1.00 91.62 195 VAL A C 1
ATOM 1514 O O . VAL A 1 195 ? -23.971 -11.566 47.962 1.00 91.62 195 VAL A O 1
ATOM 1517 N N . ALA A 1 196 ? -21.957 -10.826 47.331 1.00 91.69 196 ALA A N 1
ATOM 1518 C CA . ALA A 1 196 ? -21.278 -11.339 48.521 1.00 91.69 196 ALA A CA 1
ATOM 1519 C C . ALA A 1 196 ? -21.746 -10.639 49.810 1.00 91.69 196 ALA A C 1
ATOM 1521 O O . ALA A 1 196 ? -21.958 -11.308 50.826 1.00 91.69 196 ALA A O 1
ATOM 1522 N N . SER A 1 197 ? -21.947 -9.318 49.759 1.00 92.25 197 SER A N 1
ATOM 1523 C CA . SER A 1 197 ? -22.472 -8.525 50.874 1.00 92.25 197 SER A CA 1
ATOM 1524 C C . SER A 1 197 ? -23.893 -8.955 51.244 1.00 92.25 197 SER A C 1
ATOM 1526 O O . SER A 1 197 ? -24.151 -9.284 52.403 1.00 92.25 197 SER A O 1
ATOM 1528 N N . LEU A 1 198 ? -24.789 -9.058 50.257 1.00 90.00 198 LEU A N 1
ATOM 1529 C CA . LEU A 1 198 ? -26.177 -9.484 50.464 1.00 90.00 198 LEU A CA 1
ATOM 1530 C C . LEU A 1 198 ? -26.260 -10.915 51.012 1.00 90.00 198 LEU A C 1
ATOM 1532 O O . LEU A 1 198 ? -27.027 -11.185 51.933 1.00 90.00 198 LEU A O 1
ATOM 1536 N N . ARG A 1 199 ? -25.415 -11.837 50.532 1.00 90.69 199 ARG A N 1
ATOM 1537 C CA . ARG A 1 199 ? -25.329 -13.204 51.082 1.00 90.69 199 ARG A CA 1
ATOM 1538 C C . ARG A 1 199 ? -24.845 -13.221 52.532 1.00 90.69 199 ARG A C 1
ATOM 1540 O O . ARG A 1 199 ? -25.337 -14.016 53.337 1.00 90.69 199 ARG A O 1
ATOM 1547 N N . ALA A 1 200 ? -23.880 -12.370 52.881 1.00 90.81 200 ALA A N 1
ATOM 1548 C CA . ALA A 1 200 ? -23.402 -12.253 54.255 1.00 90.81 200 ALA A CA 1
ATOM 1549 C C . ALA A 1 200 ? -24.494 -11.698 55.185 1.00 90.81 200 ALA A C 1
ATOM 1551 O O . ALA A 1 200 ? -24.659 -12.197 56.301 1.00 90.81 200 ALA A O 1
ATOM 1552 N N . GLU A 1 201 ? -25.263 -10.716 54.717 1.00 87.62 201 GLU A N 1
ATOM 1553 C CA . GLU A 1 201 ? -26.401 -10.143 55.438 1.00 87.62 201 GLU A CA 1
ATOM 1554 C C . GLU A 1 201 ? -27.537 -11.161 55.616 1.00 87.62 201 GLU A C 1
ATOM 1556 O O . GLU A 1 201 ? -27.996 -11.371 56.741 1.00 87.62 201 GLU A O 1
ATOM 1561 N N . ALA A 1 202 ? -27.889 -11.900 54.558 1.00 85.88 202 ALA A N 1
ATOM 1562 C CA . ALA A 1 202 ? -28.845 -13.007 54.618 1.00 85.88 202 ALA A CA 1
ATOM 1563 C C . ALA A 1 202 ? -28.451 -14.033 55.690 1.00 85.88 202 ALA A C 1
ATOM 1565 O O . ALA A 1 202 ? -29.261 -14.423 56.532 1.00 85.88 202 ALA A O 1
ATOM 1566 N N . LYS A 1 203 ? -27.173 -14.434 55.712 1.00 87.31 203 LYS A N 1
ATOM 1567 C CA . LYS A 1 203 ? -26.648 -15.388 56.697 1.00 87.31 203 LYS A CA 1
ATOM 1568 C C . LYS A 1 203 ? -26.728 -14.846 58.127 1.00 87.31 203 LYS A C 1
ATOM 1570 O O . LYS A 1 203 ? -27.055 -15.602 59.041 1.00 87.31 203 LYS A O 1
ATOM 1575 N N . ARG A 1 204 ? -26.447 -13.553 58.336 1.00 86.31 204 ARG A N 1
ATOM 1576 C CA . ARG A 1 204 ? -26.569 -12.900 59.653 1.00 86.31 204 ARG A CA 1
ATOM 1577 C C . ARG A 1 204 ? -28.014 -12.875 60.148 1.00 86.31 204 ARG A C 1
ATOM 1579 O O . ARG A 1 204 ? -28.241 -13.189 61.313 1.00 86.31 204 ARG A O 1
ATOM 1586 N N . LEU A 1 205 ? -28.977 -12.565 59.280 1.00 82.94 205 LEU A N 1
ATOM 1587 C CA . LEU A 1 205 ? -30.400 -12.555 59.638 1.00 82.94 205 LEU A CA 1
ATOM 1588 C C . LEU A 1 205 ? -30.917 -13.940 60.045 1.00 82.94 205 LEU A C 1
ATOM 1590 O O . LEU A 1 205 ? -31.695 -14.046 60.989 1.00 82.94 205 LEU A O 1
ATOM 1594 N N . VAL A 1 206 ? -30.448 -15.003 59.385 1.00 82.06 206 VAL A N 1
ATOM 1595 C CA . VAL A 1 206 ? -30.781 -16.389 59.761 1.00 82.06 206 VAL A CA 1
ATOM 1596 C C . VAL A 1 206 ? -30.239 -16.740 61.154 1.00 82.06 206 VAL A C 1
ATOM 1598 O O . VAL A 1 206 ? -30.921 -17.403 61.931 1.00 82.06 206 VAL A O 1
ATOM 1601 N N . LEU A 1 207 ? -29.033 -16.273 61.492 1.00 81.75 207 LEU A N 1
ATOM 1602 C CA . LEU A 1 207 ? -28.382 -16.521 62.787 1.00 81.75 207 LEU A CA 1
ATOM 1603 C C . LEU A 1 207 ? -29.030 -15.767 63.957 1.00 81.75 207 LEU A C 1
ATOM 1605 O O . LEU A 1 207 ? -29.027 -16.273 65.075 1.00 81.75 207 LEU A O 1
ATOM 1609 N N . LEU A 1 208 ? -29.572 -14.573 63.716 1.00 78.56 208 LEU A N 1
ATOM 1610 C CA . LEU A 1 208 ? -30.121 -13.704 64.764 1.00 78.56 208 LEU A CA 1
ATOM 1611 C C . LEU A 1 208 ? -31.541 -14.082 65.224 1.00 78.56 208 LEU A C 1
ATOM 1613 O O . LEU A 1 208 ? -32.068 -13.407 66.101 1.00 78.56 208 LEU A O 1
ATOM 1617 N N . GLN A 1 209 ? -32.164 -15.128 64.657 1.00 67.06 209 GLN A N 1
ATOM 1618 C CA . GLN A 1 209 ? -33.545 -15.560 64.963 1.00 67.06 209 GLN A CA 1
ATOM 1619 C C . GLN A 1 209 ? -34.580 -14.410 64.966 1.00 67.06 209 GLN A C 1
ATOM 1621 O O . GLN A 1 209 ? -35.624 -14.502 65.603 1.00 67.06 209 GLN A O 1
ATOM 1626 N N . GLY A 1 210 ? -34.304 -13.322 64.237 1.00 59.28 210 GLY A N 1
ATOM 1627 C CA . GLY A 1 210 ? -35.224 -12.202 64.064 1.00 59.28 210 GLY A CA 1
ATOM 1628 C C . GLY A 1 210 ? -36.343 -12.594 63.105 1.00 59.28 210 GLY A C 1
ATOM 1629 O O . GLY A 1 210 ? -36.078 -13.012 61.972 1.00 59.28 210 GLY A O 1
ATOM 1630 N N . ASP A 1 211 ? -37.579 -12.494 63.584 1.00 57.53 211 ASP A N 1
ATOM 1631 C CA . ASP A 1 211 ? -38.782 -13.097 63.001 1.00 57.53 211 ASP A CA 1
ATOM 1632 C C . ASP A 1 211 ? -39.563 -12.138 62.086 1.00 57.53 211 ASP A C 1
ATOM 1634 O O . ASP A 1 211 ? -40.789 -12.173 62.025 1.00 57.53 211 ASP A O 1
ATOM 1638 N N . ASP A 1 212 ? -38.867 -11.255 61.361 1.00 77.81 212 ASP A N 1
ATOM 1639 C CA . ASP A 1 212 ? -39.524 -10.425 60.352 1.00 77.81 212 ASP A CA 1
ATOM 1640 C C . ASP A 1 212 ? -39.443 -11.080 58.966 1.00 77.81 212 ASP A C 1
ATOM 1642 O O . ASP A 1 212 ? -38.443 -10.993 58.243 1.00 77.81 212 ASP A O 1
ATOM 1646 N N . ALA A 1 213 ? -40.525 -11.772 58.604 1.00 80.69 213 ALA A N 1
ATOM 1647 C CA . ALA A 1 213 ? -40.703 -12.388 57.295 1.00 80.69 213 ALA A CA 1
ATOM 1648 C C . ALA A 1 213 ? -40.599 -11.363 56.152 1.00 80.69 213 ALA A C 1
ATOM 1650 O O . ALA A 1 213 ? -40.143 -11.715 55.061 1.00 80.69 213 ALA A O 1
ATOM 1651 N N . GLN A 1 214 ? -40.962 -10.101 56.406 1.00 83.75 214 GLN A N 1
ATOM 1652 C CA . GLN A 1 214 ? -40.907 -9.036 55.411 1.00 83.75 214 GLN A CA 1
ATOM 1653 C C . GLN A 1 214 ? -39.458 -8.662 55.079 1.00 83.75 214 GLN A C 1
ATOM 1655 O O . GLN A 1 214 ? -39.079 -8.678 53.907 1.00 83.75 214 GLN A O 1
ATOM 1660 N N . THR A 1 215 ? -38.610 -8.458 56.093 1.00 83.31 215 THR A N 1
ATOM 1661 C CA . THR A 1 215 ? -37.172 -8.200 55.895 1.00 83.31 215 THR A CA 1
ATOM 1662 C C . THR A 1 215 ? -36.481 -9.341 55.129 1.00 83.31 215 THR A C 1
ATOM 1664 O O . THR A 1 215 ? -35.642 -9.096 54.259 1.00 83.31 215 THR A O 1
ATOM 1667 N N . ARG A 1 216 ? -36.850 -10.606 55.388 1.00 82.25 216 ARG A N 1
ATOM 1668 C CA . ARG A 1 216 ? -36.299 -11.759 54.646 1.00 82.25 216 ARG A CA 1
ATOM 1669 C C . ARG A 1 216 ? -36.739 -11.778 53.182 1.00 82.25 216 ARG A C 1
ATOM 1671 O O . ARG A 1 216 ? -35.915 -12.070 52.318 1.00 82.25 216 ARG A O 1
ATOM 1678 N N . ALA A 1 217 ? -38.003 -11.462 52.901 1.00 85.81 217 ALA A N 1
ATOM 1679 C CA . ALA A 1 217 ? -38.525 -11.409 51.537 1.00 85.81 217 ALA A CA 1
ATOM 1680 C C . ALA A 1 217 ? -37.884 -10.274 50.720 1.00 85.81 217 ALA A C 1
ATOM 1682 O O . ALA A 1 217 ? -37.498 -10.481 49.570 1.00 85.81 217 ALA A O 1
ATOM 1683 N N . GLU A 1 218 ? -37.704 -9.095 51.321 1.00 88.19 218 GLU A N 1
ATOM 1684 C CA . GLU A 1 218 ? -37.029 -7.964 50.674 1.00 88.19 218 GLU A CA 1
ATOM 1685 C C . GLU A 1 218 ? -35.563 -8.272 50.358 1.00 88.19 218 GLU A C 1
ATOM 1687 O O . GLU A 1 218 ? -35.077 -7.945 49.274 1.00 88.19 218 GLU A O 1
ATOM 1692 N N . LEU A 1 219 ? -34.856 -8.929 51.280 1.00 87.44 219 LEU A N 1
ATOM 1693 C CA . LEU A 1 219 ? -33.455 -9.277 51.079 1.00 87.44 219 LEU A CA 1
ATOM 1694 C C . LEU A 1 219 ? -33.278 -10.406 50.055 1.00 87.44 219 LEU A C 1
ATOM 1696 O O . LEU A 1 219 ? -32.342 -10.356 49.260 1.00 87.44 219 LEU A O 1
ATOM 1700 N N . ALA A 1 220 ? -34.199 -11.374 50.014 1.00 87.38 220 ALA A N 1
ATOM 1701 C CA . ALA A 1 220 ? -34.233 -12.401 48.974 1.00 87.38 220 ALA A CA 1
ATOM 1702 C C . ALA A 1 220 ? -34.419 -11.786 47.579 1.00 87.38 220 ALA A C 1
ATOM 1704 O O . ALA A 1 220 ? -33.677 -12.129 46.664 1.00 87.38 220 ALA A O 1
ATOM 1705 N N . LYS A 1 221 ? -35.333 -10.817 47.441 1.00 92.19 221 LYS A N 1
ATOM 1706 C CA . LYS A 1 221 ? -35.540 -10.100 46.177 1.00 92.19 221 LYS A CA 1
ATOM 1707 C C . LYS A 1 221 ? -34.299 -9.310 45.746 1.00 92.19 221 LYS A C 1
ATOM 1709 O O . LYS A 1 221 ? -33.875 -9.416 44.604 1.00 92.19 221 LYS A O 1
ATOM 1714 N N . LYS A 1 222 ? -33.671 -8.564 46.665 1.00 90.94 222 LYS A N 1
ATOM 1715 C CA . LYS A 1 222 ? -32.416 -7.842 46.374 1.00 90.94 222 LYS A CA 1
ATOM 1716 C C . LYS A 1 222 ? -31.301 -8.784 45.923 1.00 90.94 222 LYS A C 1
ATOM 1718 O O . LYS A 1 222 ? -30.496 -8.420 45.074 1.00 90.94 222 LYS A O 1
ATOM 1723 N N . LEU A 1 223 ? -31.238 -9.976 46.511 1.00 90.31 223 LEU A N 1
ATOM 1724 C CA . LEU A 1 223 ? -30.245 -10.986 46.168 1.00 90.31 223 LEU A CA 1
ATOM 1725 C C . LEU A 1 223 ? -30.505 -11.583 44.779 1.00 90.31 223 LEU A C 1
ATOM 1727 O O . LEU A 1 223 ? -29.552 -11.741 44.026 1.00 90.31 223 LEU A O 1
ATOM 1731 N N . GLU A 1 224 ? -31.765 -11.832 44.418 1.00 91.31 224 GLU A N 1
ATOM 1732 C CA . GLU A 1 224 ? -32.167 -12.252 43.067 1.00 91.31 224 GLU A CA 1
ATOM 1733 C C . GLU A 1 224 ? -31.801 -11.193 42.011 1.00 91.31 224 GLU A C 1
ATOM 1735 O O . GLU A 1 224 ? -31.125 -11.507 41.029 1.00 91.31 224 GLU A O 1
ATOM 1740 N N . ASP A 1 225 ? -32.148 -9.924 42.255 1.00 88.69 225 ASP A N 1
ATOM 1741 C CA . ASP A 1 225 ? -31.823 -8.808 41.355 1.00 88.69 225 ASP A CA 1
ATOM 1742 C C . ASP A 1 225 ? -30.295 -8.638 41.188 1.00 88.69 225 ASP A C 1
ATOM 1744 O O . ASP A 1 225 ? -29.790 -8.454 40.076 1.00 88.69 225 ASP A O 1
ATOM 1748 N N . ALA A 1 226 ? -29.532 -8.747 42.283 1.00 86.88 226 ALA A N 1
ATOM 1749 C CA . ALA A 1 226 ? -28.073 -8.643 42.262 1.00 86.88 226 ALA A CA 1
ATOM 1750 C C . ALA A 1 226 ? -27.400 -9.843 41.570 1.00 86.88 226 ALA A C 1
ATOM 1752 O O . ALA A 1 226 ? -26.384 -9.680 40.888 1.00 86.88 226 ALA A O 1
ATOM 1753 N N . GLU A 1 227 ? -27.951 -11.053 41.712 1.00 88.94 227 GLU A N 1
ATOM 1754 C CA . GLU A 1 227 ? -27.467 -12.242 41.006 1.00 88.94 227 GLU A CA 1
ATOM 1755 C C . GLU A 1 227 ? -27.704 -12.130 39.496 1.00 88.94 227 GLU A C 1
ATOM 1757 O O . GLU A 1 227 ? -26.768 -12.375 38.729 1.00 88.94 227 GLU A O 1
ATOM 1762 N N . ALA A 1 228 ? -28.875 -11.647 39.070 1.00 87.94 228 ALA A N 1
ATOM 1763 C CA . ALA A 1 228 ? -29.164 -11.367 37.663 1.00 87.94 228 ALA A CA 1
ATOM 1764 C C . ALA A 1 228 ? -28.226 -10.290 37.080 1.00 87.94 228 ALA A C 1
ATOM 1766 O O . ALA A 1 228 ? -27.688 -10.449 35.980 1.00 87.94 228 ALA A O 1
ATOM 1767 N N . ALA A 1 229 ? -27.962 -9.214 37.830 1.00 83.62 229 ALA A N 1
ATOM 1768 C CA . ALA A 1 229 ? -27.016 -8.173 37.422 1.00 83.62 229 ALA A CA 1
ATOM 1769 C C . ALA A 1 229 ? -25.578 -8.708 37.291 1.00 83.62 229 ALA A C 1
ATOM 1771 O O . ALA A 1 229 ? -24.863 -8.358 36.346 1.00 83.62 229 ALA A O 1
ATOM 1772 N N . ARG A 1 230 ? -25.155 -9.594 38.203 1.00 89.38 230 ARG A N 1
ATOM 1773 C CA . ARG A 1 230 ? -23.845 -10.256 38.137 1.00 89.38 230 ARG A CA 1
ATOM 1774 C C . ARG A 1 230 ? -23.730 -11.152 36.904 1.00 89.38 230 ARG A C 1
ATOM 1776 O O . ARG A 1 230 ? -22.697 -11.119 36.238 1.00 89.38 230 ARG A O 1
ATOM 1783 N N . GLU A 1 231 ? -24.756 -11.945 36.602 1.00 88.06 231 GLU A N 1
ATOM 1784 C CA . GLU A 1 231 ? -24.771 -12.810 35.416 1.00 88.06 231 GLU A CA 1
ATOM 1785 C C . GLU A 1 231 ? -24.677 -11.999 34.121 1.00 88.06 231 GLU A C 1
ATOM 1787 O O . GLU A 1 231 ? -23.864 -12.323 33.253 1.00 88.06 231 GLU A O 1
ATOM 1792 N N . LEU A 1 232 ? -25.418 -10.890 34.022 1.00 84.19 232 LEU A N 1
ATOM 1793 C CA . LEU A 1 232 ? -25.337 -9.987 32.875 1.00 84.19 232 LEU A CA 1
ATOM 1794 C C . LEU A 1 232 ? -23.928 -9.396 32.709 1.00 84.19 232 LEU A C 1
ATOM 1796 O O . LEU A 1 232 ? -23.370 -9.433 31.611 1.00 84.19 232 LEU A O 1
ATOM 1800 N N . ALA A 1 233 ? -23.324 -8.902 33.795 1.00 78.44 233 ALA A N 1
ATOM 1801 C CA . ALA A 1 233 ? -21.975 -8.338 33.762 1.00 78.44 233 ALA A CA 1
ATOM 1802 C C . ALA A 1 233 ? -20.914 -9.387 33.374 1.00 78.44 233 ALA A C 1
ATOM 1804 O O . ALA A 1 233 ? -19.980 -9.090 32.627 1.00 78.44 233 ALA A O 1
ATOM 1805 N N . GLN A 1 234 ? -21.061 -10.632 33.841 1.00 84.88 234 GLN A N 1
ATOM 1806 C CA . GLN A 1 234 ? -20.176 -11.739 33.469 1.00 84.88 234 GLN A CA 1
ATOM 1807 C C . GLN A 1 234 ? -20.331 -12.135 31.995 1.00 84.88 234 GLN A C 1
ATOM 1809 O O . GLN A 1 234 ? -19.324 -12.356 31.322 1.00 84.88 234 GLN A O 1
ATOM 1814 N N . ALA A 1 235 ? -21.558 -12.171 31.470 1.00 82.62 235 ALA A N 1
ATOM 1815 C CA . ALA A 1 235 ? -21.817 -12.459 30.060 1.00 82.62 235 ALA A CA 1
ATOM 1816 C C . ALA A 1 235 ? -21.242 -11.375 29.129 1.00 82.62 235 ALA A C 1
ATOM 1818 O O . ALA A 1 235 ? -20.637 -11.686 28.098 1.00 82.62 235 ALA A O 1
ATOM 1819 N N . GLN A 1 236 ? -21.372 -10.102 29.514 1.00 80.50 236 GLN A N 1
ATOM 1820 C CA . GLN A 1 236 ? -20.773 -8.977 28.789 1.00 80.50 236 GLN A CA 1
ATOM 1821 C C . GLN A 1 236 ? -19.242 -9.055 28.790 1.00 80.50 236 GLN A C 1
ATOM 1823 O O . GLN A 1 236 ? -18.618 -8.899 27.740 1.00 80.50 236 GLN A O 1
ATOM 1828 N N . LEU A 1 237 ? -18.632 -9.365 29.939 1.00 79.06 237 LEU A N 1
ATOM 1829 C CA . LEU A 1 237 ? -17.184 -9.540 30.044 1.00 79.06 237 LEU A CA 1
ATOM 1830 C C . LEU A 1 237 ? -16.679 -10.708 29.183 1.00 79.06 237 LEU A C 1
ATOM 1832 O O . LEU A 1 237 ? -15.672 -10.556 28.495 1.00 79.06 237 LEU A O 1
ATOM 1836 N N . ALA A 1 238 ? -17.373 -11.850 29.190 1.00 80.88 238 ALA A N 1
ATOM 1837 C CA . ALA A 1 238 ? -17.019 -13.005 28.362 1.00 80.88 238 ALA A CA 1
ATOM 1838 C C . ALA A 1 238 ? -17.056 -12.656 26.865 1.00 80.88 238 ALA A C 1
ATOM 1840 O O . ALA A 1 238 ? -16.080 -12.872 26.154 1.00 80.88 238 ALA A O 1
ATOM 1841 N N . THR A 1 239 ? -18.129 -11.998 26.420 1.00 78.06 239 THR A N 1
ATOM 1842 C CA . THR A 1 239 ? -18.280 -11.559 25.024 1.00 78.06 239 THR A CA 1
ATOM 1843 C C . THR A 1 239 ? -17.155 -10.607 24.602 1.00 78.06 239 THR A C 1
ATOM 1845 O O . THR A 1 239 ? -16.576 -10.753 23.526 1.00 78.06 239 THR A O 1
ATOM 1848 N N . ALA A 1 240 ? -16.802 -9.637 25.450 1.00 74.44 240 ALA A N 1
ATOM 1849 C CA . ALA A 1 240 ? -15.726 -8.692 25.157 1.00 74.44 240 ALA A CA 1
ATOM 1850 C C . ALA A 1 240 ? -14.339 -9.367 25.105 1.00 74.44 240 ALA A C 1
ATOM 1852 O O . ALA A 1 240 ? -13.479 -8.965 24.315 1.00 74.44 240 ALA A O 1
ATOM 1853 N N . LEU A 1 241 ? -14.111 -10.406 25.917 1.00 75.31 241 LEU A N 1
ATOM 1854 C CA . LEU A 1 241 ? -12.884 -11.205 25.870 1.00 75.31 241 LEU A CA 1
ATOM 1855 C C . LEU A 1 241 ? -12.786 -12.019 24.575 1.00 75.31 241 LEU A C 1
ATOM 1857 O O . LEU A 1 241 ? -11.721 -12.008 23.959 1.00 75.31 241 LEU A O 1
ATOM 1861 N N . ASP A 1 242 ? -13.884 -12.620 24.115 1.00 72.75 242 ASP A N 1
ATOM 1862 C CA . ASP A 1 242 ? -13.929 -13.349 22.839 1.00 72.75 242 ASP A CA 1
ATOM 1863 C C . ASP A 1 242 ? -13.631 -12.421 21.652 1.00 72.75 242 ASP A C 1
ATOM 1865 O O . ASP A 1 242 ? -12.846 -12.754 20.760 1.00 72.75 242 ASP A O 1
ATOM 1869 N N . VAL A 1 243 ? -14.193 -11.205 21.661 1.00 73.25 243 VAL A N 1
ATOM 1870 C CA . VAL A 1 243 ? -13.892 -10.176 20.652 1.00 73.25 243 VAL A CA 1
ATOM 1871 C C . VAL A 1 243 ? -12.409 -9.800 20.686 1.00 73.25 243 VAL A C 1
ATOM 1873 O O . VAL A 1 243 ? -11.774 -9.714 19.632 1.00 73.25 243 VAL A O 1
ATOM 1876 N N . ARG A 1 244 ? -11.819 -9.625 21.875 1.00 76.31 244 ARG A N 1
ATOM 1877 C CA . ARG A 1 244 ? -10.382 -9.346 22.012 1.00 76.31 244 ARG A CA 1
ATOM 1878 C C . ARG A 1 244 ? -9.528 -10.497 21.505 1.00 76.31 244 ARG A C 1
ATOM 1880 O O . ARG A 1 244 ? -8.519 -10.241 20.854 1.00 76.31 244 ARG A O 1
ATOM 1887 N N . GLU A 1 245 ? -9.895 -11.740 21.789 1.00 69.56 245 GLU A N 1
ATOM 1888 C CA . GLU A 1 245 ? -9.174 -12.896 21.265 1.00 69.56 245 GLU A CA 1
ATOM 1889 C C . GLU A 1 245 ? -9.274 -12.982 19.747 1.00 69.56 245 GLU A C 1
ATOM 1891 O O . GLU A 1 245 ? -8.256 -13.229 19.107 1.00 69.56 245 GLU A O 1
ATOM 1896 N N . ALA A 1 246 ? -10.435 -12.695 19.155 1.00 66.44 246 ALA A N 1
ATOM 1897 C CA . ALA A 1 246 ? -10.598 -12.649 17.705 1.00 66.44 246 ALA A CA 1
ATOM 1898 C C . ALA A 1 246 ? -9.749 -11.537 17.061 1.00 66.44 246 ALA A C 1
ATOM 1900 O O . ALA A 1 246 ? -9.085 -11.773 16.047 1.00 66.44 246 ALA A O 1
ATOM 1901 N N . VAL A 1 247 ? -9.708 -10.345 17.669 1.00 67.00 247 VAL A N 1
ATOM 1902 C CA . VAL A 1 247 ? -8.838 -9.240 17.232 1.00 67.00 247 VAL A CA 1
ATOM 1903 C C . VAL A 1 247 ? -7.365 -9.627 17.375 1.00 67.00 247 VAL A C 1
ATOM 1905 O O . VAL A 1 247 ? -6.616 -9.516 16.411 1.00 67.00 247 VAL A O 1
ATOM 1908 N N . ALA A 1 248 ? -6.957 -10.176 18.520 1.00 64.06 248 ALA A N 1
ATOM 1909 C CA . ALA A 1 248 ? -5.580 -10.595 18.771 1.00 64.06 248 ALA A CA 1
ATOM 1910 C C . ALA A 1 248 ? -5.156 -11.805 17.922 1.00 64.06 248 ALA A C 1
ATOM 1912 O O . ALA A 1 248 ? -3.977 -11.961 17.619 1.00 64.06 248 ALA A O 1
ATOM 1913 N N . ALA A 1 249 ? -6.076 -12.701 17.563 1.00 56.72 249 ALA A N 1
ATOM 1914 C CA . ALA A 1 249 ? -5.826 -13.812 16.649 1.00 56.72 249 ALA A CA 1
ATOM 1915 C C . ALA A 1 249 ? -5.638 -13.298 15.220 1.00 56.72 249 ALA A C 1
ATOM 1917 O O . ALA A 1 249 ? -4.740 -13.760 14.521 1.00 56.72 249 ALA A O 1
ATOM 1918 N N . LYS A 1 250 ? -6.419 -12.291 14.817 1.00 58.53 250 LYS A N 1
ATOM 1919 C CA . LYS A 1 250 ? -6.231 -11.591 13.547 1.00 58.53 250 LYS A CA 1
ATOM 1920 C C . LYS A 1 250 ? -4.893 -10.844 13.511 1.00 58.53 250 LYS A C 1
ATOM 1922 O O . LYS A 1 250 ? -4.137 -11.028 12.564 1.00 58.53 250 LYS A O 1
ATOM 1927 N N . GLU A 1 251 ? -4.548 -10.109 14.566 1.00 60.66 251 GLU A N 1
ATOM 1928 C CA . GLU A 1 251 ? -3.243 -9.446 14.708 1.00 60.66 251 GLU A CA 1
ATOM 1929 C C . GLU A 1 251 ? -2.085 -10.453 14.704 1.00 60.66 251 GLU A C 1
ATOM 1931 O O . GLU A 1 251 ? -1.099 -10.244 14.004 1.00 60.66 251 GLU A O 1
ATOM 1936 N N . ARG A 1 252 ? -2.214 -11.590 15.404 1.00 53.44 252 ARG A N 1
ATOM 1937 C CA . ARG A 1 252 ? -1.230 -12.689 15.373 1.00 53.44 252 ARG A CA 1
ATOM 1938 C C . ARG A 1 252 ? -1.122 -13.343 13.997 1.00 53.44 252 ARG A C 1
ATOM 1940 O O . ARG A 1 252 ? -0.023 -13.685 13.588 1.00 53.44 252 ARG A O 1
ATOM 1947 N N . SER A 1 253 ? -2.224 -13.482 13.260 1.00 46.62 253 SER A N 1
ATOM 1948 C CA . SER A 1 253 ? -2.188 -13.974 11.876 1.00 46.62 253 SER A CA 1
ATOM 1949 C C . SER A 1 253 ? -1.525 -12.986 10.907 1.00 46.62 253 SER A C 1
ATOM 1951 O O . SER A 1 253 ? -1.038 -13.389 9.856 1.00 46.62 253 SER A O 1
ATOM 1953 N N . GLU A 1 254 ? -1.463 -11.701 11.274 1.00 50.94 254 GLU A N 1
ATOM 1954 C CA . GLU A 1 254 ? -0.766 -10.646 10.529 1.00 50.94 254 GLU A CA 1
ATOM 1955 C C . GLU A 1 254 ? 0.683 -10.418 11.030 1.00 50.94 254 GLU A C 1
ATOM 1957 O O . GLU A 1 254 ? 1.460 -9.735 10.361 1.00 50.94 254 GLU A O 1
ATOM 1962 N N . SER A 1 255 ? 1.072 -11.026 12.160 1.00 43.28 255 SER A N 1
ATOM 1963 C CA . SER A 1 255 ? 2.377 -10.913 12.827 1.00 43.28 255 SER A CA 1
ATOM 1964 C C . SER A 1 255 ? 3.018 -12.298 13.007 1.00 43.28 255 SER A C 1
ATOM 1966 O O . SER A 1 255 ? 2.859 -12.942 14.046 1.00 43.28 255 SER A O 1
ATOM 1968 N N . GLU A 1 256 ? 3.800 -12.754 12.029 1.00 44.28 256 GLU A N 1
ATOM 1969 C CA . GLU A 1 256 ? 4.607 -13.974 12.168 1.00 44.28 256 GLU A CA 1
ATOM 1970 C C . GLU A 1 256 ? 5.710 -13.796 13.228 1.00 44.28 256 GLU A C 1
ATOM 1972 O O . GLU A 1 256 ? 6.672 -13.049 13.050 1.00 44.28 256 GLU A O 1
ATOM 1977 N N . PHE A 1 257 ? 5.580 -14.517 14.344 1.00 43.34 257 PHE A N 1
ATOM 1978 C CA . PHE A 1 257 ? 6.660 -14.753 15.299 1.00 43.34 257 PHE A CA 1
ATOM 1979 C C . PHE A 1 257 ? 7.528 -15.914 14.796 1.00 43.34 257 PHE A C 1
ATOM 1981 O O . PHE A 1 257 ? 7.004 -16.998 14.547 1.00 43.34 257 PHE A O 1
ATOM 1988 N N . ILE A 1 258 ? 8.847 -15.712 14.685 1.00 50.31 258 ILE A N 1
ATOM 1989 C CA . ILE A 1 258 ? 9.809 -16.758 14.297 1.00 50.31 258 ILE A CA 1
ATOM 1990 C C . ILE A 1 258 ? 10.579 -17.216 15.550 1.00 50.31 258 ILE A C 1
ATOM 1992 O O . ILE A 1 258 ? 11.454 -16.489 16.031 1.00 50.31 258 ILE A O 1
ATOM 1996 N N . PRO A 1 259 ? 10.294 -18.406 16.109 1.00 40.81 259 PRO A N 1
ATOM 1997 C CA . PRO A 1 259 ? 11.041 -18.937 17.245 1.00 40.81 259 PRO A CA 1
ATOM 1998 C C . PRO A 1 259 ? 12.486 -19.291 16.844 1.00 40.81 259 PRO A C 1
ATOM 2000 O O . PRO A 1 259 ? 12.698 -19.929 15.817 1.00 40.81 259 PRO A O 1
ATOM 2003 N N . GLY A 1 260 ? 13.479 -18.958 17.684 1.00 54.66 260 GLY A N 1
ATOM 2004 C CA . GLY A 1 260 ? 14.844 -19.515 17.586 1.00 54.66 260 GLY A CA 1
ATOM 2005 C C . GLY A 1 260 ? 15.989 -18.555 17.230 1.00 54.66 260 GLY A C 1
ATOM 2006 O O . GLY A 1 260 ? 17.133 -18.999 17.152 1.00 54.66 260 GLY A O 1
ATOM 2007 N N . ILE A 1 261 ? 15.741 -17.255 17.060 1.00 53.94 261 ILE A N 1
ATOM 2008 C CA . ILE A 1 261 ? 16.794 -16.280 16.717 1.00 53.94 261 ILE A CA 1
ATOM 2009 C C . ILE A 1 261 ? 17.495 -15.766 17.991 1.00 53.94 261 ILE A C 1
ATOM 2011 O O . ILE A 1 261 ? 16.841 -15.279 18.913 1.00 53.94 261 ILE A O 1
ATOM 2015 N N . ARG A 1 262 ? 18.834 -15.862 18.053 1.00 47.66 262 ARG A N 1
ATOM 2016 C CA . ARG A 1 262 ? 19.686 -15.278 19.114 1.00 47.66 262 ARG A CA 1
ATOM 2017 C C . ARG A 1 262 ? 20.520 -14.109 18.560 1.00 47.66 262 ARG A C 1
ATOM 2019 O O . ARG A 1 262 ? 20.712 -14.025 17.348 1.00 47.66 262 ARG A O 1
ATOM 2026 N N . PRO A 1 263 ? 21.062 -13.207 19.404 1.00 43.09 263 PRO A N 1
ATOM 2027 C CA . PRO A 1 263 ? 21.959 -12.148 18.936 1.00 43.09 263 PRO A CA 1
ATOM 2028 C C . PRO A 1 263 ? 23.159 -12.717 18.159 1.00 43.09 263 PRO A C 1
ATOM 2030 O O . PRO A 1 263 ? 23.951 -13.479 18.711 1.00 43.09 263 PRO A O 1
ATOM 2033 N N . GLY A 1 264 ? 23.284 -12.347 16.880 1.00 53.69 264 GLY A N 1
ATOM 2034 C CA . GLY A 1 264 ? 24.317 -12.856 15.966 1.00 53.69 264 GLY A CA 1
ATOM 2035 C C . GLY A 1 264 ? 23.894 -14.051 15.102 1.00 53.69 264 GLY A C 1
ATOM 2036 O O . GLY A 1 264 ? 24.668 -14.463 14.244 1.00 53.69 264 GLY A O 1
ATOM 2037 N N . SER A 1 265 ? 22.686 -14.589 15.290 1.00 60.25 265 SER A N 1
ATOM 2038 C CA . SER A 1 265 ? 22.095 -15.553 14.360 1.00 60.25 265 SER A CA 1
ATOM 2039 C C . SER A 1 265 ? 21.801 -14.897 13.011 1.00 60.25 265 SER A C 1
ATOM 2041 O O . SER A 1 265 ? 21.437 -13.721 12.945 1.00 60.25 265 SER A O 1
ATOM 2043 N N . GLU A 1 266 ? 21.939 -15.673 11.939 1.00 55.03 266 GLU A N 1
ATOM 2044 C CA . GLU A 1 266 ? 21.532 -15.262 10.598 1.00 55.03 266 GLU A CA 1
ATOM 2045 C C . GLU A 1 266 ? 20.019 -14.989 10.592 1.00 55.03 266 GLU A C 1
ATOM 2047 O O . GLU A 1 266 ? 19.235 -15.758 11.156 1.00 55.03 266 GLU A O 1
ATOM 2052 N N . TRP A 1 267 ? 19.606 -13.845 10.040 1.00 64.19 267 TRP A N 1
ATOM 2053 C CA . TRP A 1 267 ? 18.197 -13.461 10.008 1.00 64.19 267 TRP A CA 1
ATOM 2054 C C . TRP A 1 267 ? 17.490 -14.273 8.922 1.00 64.19 267 TRP A C 1
ATOM 2056 O O . TRP A 1 267 ? 17.650 -14.002 7.736 1.00 64.19 267 TRP A O 1
ATOM 2066 N N . LEU A 1 268 ? 16.742 -15.293 9.343 1.00 61.09 268 LEU A N 1
ATOM 2067 C CA . LEU A 1 268 ? 16.058 -16.233 8.445 1.00 61.09 268 LEU A CA 1
ATOM 2068 C C . LEU A 1 268 ? 14.639 -15.782 8.053 1.00 61.09 268 LEU A C 1
ATOM 2070 O O . LEU A 1 268 ? 13.984 -16.461 7.268 1.00 61.09 268 LEU A O 1
ATOM 2074 N N . GLY A 1 269 ? 14.156 -14.669 8.616 1.00 61.97 269 GLY A N 1
ATOM 2075 C CA . GLY A 1 269 ? 12.833 -14.108 8.339 1.00 61.97 269 GLY A CA 1
ATOM 2076 C C . GLY A 1 269 ? 12.842 -12.980 7.312 1.00 61.97 269 GLY A C 1
ATOM 2077 O O . GLY A 1 269 ? 13.893 -12.497 6.889 1.00 61.97 269 GLY A O 1
ATOM 2078 N N . ASP A 1 270 ? 11.657 -12.485 6.970 1.00 58.72 270 ASP A N 1
ATOM 2079 C CA . ASP A 1 270 ? 11.528 -11.256 6.188 1.00 58.72 270 ASP A CA 1
ATOM 2080 C C . ASP A 1 270 ? 12.078 -10.054 6.968 1.00 58.72 270 ASP A C 1
ATOM 2082 O O . ASP A 1 270 ? 11.988 -9.980 8.197 1.00 58.72 270 ASP A O 1
ATOM 2086 N N . ILE A 1 271 ? 12.674 -9.092 6.260 1.00 56.81 271 ILE A N 1
ATOM 2087 C CA . ILE A 1 271 ? 13.209 -7.875 6.881 1.00 56.81 271 ILE A CA 1
ATOM 2088 C C . ILE A 1 271 ? 12.035 -7.093 7.496 1.00 56.81 271 ILE A C 1
ATOM 2090 O O . ILE A 1 271 ? 11.102 -6.725 6.770 1.00 56.81 271 ILE A O 1
ATOM 2094 N N . PRO A 1 272 ? 12.052 -6.811 8.813 1.00 62.09 272 PRO A N 1
ATOM 2095 C CA . PRO A 1 272 ? 10.947 -6.127 9.462 1.00 62.09 272 PRO A CA 1
ATOM 2096 C C . PR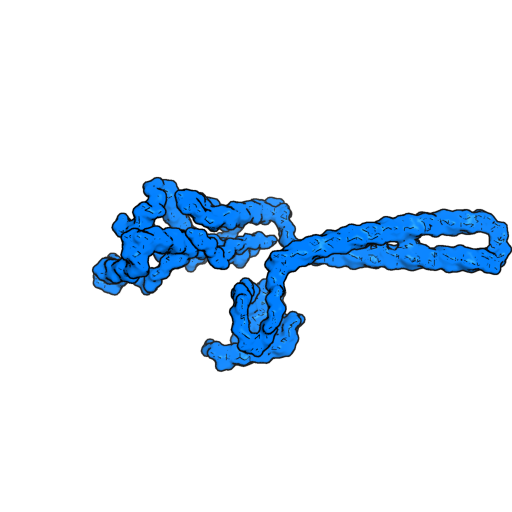O A 1 272 ? 10.770 -4.715 8.895 1.00 62.09 272 PRO A C 1
ATOM 2098 O O . PRO A 1 272 ? 11.728 -3.984 8.651 1.00 62.09 272 PRO A O 1
ATOM 2101 N N . ARG A 1 273 ? 9.508 -4.318 8.696 1.00 67.81 273 ARG A N 1
ATOM 2102 C CA . ARG A 1 273 ? 9.141 -3.018 8.102 1.00 67.81 273 ARG A CA 1
ATOM 2103 C C . ARG A 1 273 ? 9.235 -1.845 9.072 1.00 67.81 273 ARG A C 1
ATOM 2105 O O . ARG A 1 273 ? 9.168 -0.696 8.642 1.00 67.81 273 ARG A O 1
ATOM 2112 N N . ARG A 1 274 ? 9.345 -2.125 10.373 1.00 79.94 274 ARG A N 1
ATOM 2113 C CA . ARG A 1 274 ? 9.494 -1.106 11.412 1.00 79.94 274 ARG A CA 1
ATOM 2114 C C . ARG A 1 274 ? 10.877 -0.477 11.282 1.00 79.94 274 ARG A C 1
ATOM 2116 O O . ARG A 1 274 ? 11.886 -1.082 11.628 1.00 79.94 274 ARG A O 1
ATOM 2123 N N . THR A 1 275 ? 10.922 0.742 10.762 1.00 79.62 275 THR A N 1
ATOM 2124 C CA . THR A 1 275 ? 12.148 1.539 10.700 1.00 79.62 275 THR A CA 1
ATOM 2125 C C . THR A 1 275 ? 12.355 2.287 12.001 1.00 79.62 275 THR A C 1
ATOM 2127 O O . THR A 1 275 ? 11.554 3.153 12.333 1.00 79.62 275 THR A O 1
ATOM 2130 N N . VAL A 1 276 ? 13.469 2.024 12.674 1.00 85.69 276 VAL A N 1
ATOM 2131 C CA . VAL A 1 276 ? 13.970 2.848 13.778 1.00 85.69 276 VAL A CA 1
ATOM 2132 C C . VAL A 1 276 ? 15.113 3.735 13.284 1.00 85.69 276 VAL A C 1
ATOM 2134 O O . VAL A 1 276 ? 15.861 3.356 12.380 1.00 85.69 276 VAL A O 1
ATOM 2137 N N . ARG A 1 277 ? 15.239 4.942 13.839 1.00 86.19 277 ARG A N 1
ATOM 2138 C CA . ARG A 1 277 ? 16.288 5.904 13.484 1.00 86.19 277 ARG A CA 1
ATOM 2139 C C . ARG A 1 277 ? 17.330 5.989 14.584 1.00 86.19 277 ARG A C 1
ATOM 2141 O O . ARG A 1 277 ? 17.024 6.381 15.704 1.00 86.19 277 ARG A O 1
ATOM 2148 N N . LEU A 1 278 ? 18.573 5.702 14.228 1.00 87.31 278 LEU A N 1
ATOM 2149 C CA . LEU A 1 278 ? 19.723 5.997 15.069 1.00 87.31 278 LEU A CA 1
ATOM 2150 C C . LEU A 1 278 ? 20.091 7.476 14.893 1.00 87.31 278 LEU A C 1
ATOM 2152 O O . LEU A 1 278 ? 20.444 7.899 13.792 1.00 87.31 278 LEU A O 1
ATOM 2156 N N . LEU A 1 279 ? 19.971 8.271 15.955 1.00 78.88 279 LEU A N 1
ATOM 2157 C CA . LEU A 1 279 ? 20.395 9.673 15.941 1.00 78.88 279 LEU A CA 1
ATOM 2158 C C . LEU A 1 279 ? 21.860 9.767 16.378 1.00 78.88 279 LEU A C 1
ATOM 2160 O O . LEU A 1 279 ? 22.285 9.054 17.280 1.00 78.88 279 LEU A O 1
ATOM 2164 N N . ALA A 1 280 ? 22.631 10.672 15.773 1.00 75.69 280 ALA A N 1
ATOM 2165 C CA . ALA A 1 280 ? 24.070 10.789 16.042 1.00 75.69 280 ALA A CA 1
ATOM 2166 C C . ALA A 1 280 ? 24.399 11.101 17.517 1.00 75.69 280 ALA A C 1
ATOM 2168 O O . ALA A 1 280 ? 25.401 10.629 18.041 1.00 75.69 280 ALA A O 1
ATOM 2169 N N . ASN A 1 281 ? 23.531 11.858 18.197 1.00 79.00 281 ASN A N 1
ATOM 2170 C CA . ASN A 1 281 ? 23.781 12.367 19.551 1.00 79.00 281 ASN A CA 1
ATOM 2171 C C . ASN A 1 281 ? 22.974 11.649 20.643 1.00 79.00 281 ASN A C 1
ATOM 2173 O O . ASN A 1 281 ? 23.050 12.031 21.808 1.00 79.00 281 ASN A O 1
ATOM 2177 N N . VAL A 1 282 ? 22.180 10.639 20.282 1.00 80.00 282 VAL A N 1
ATOM 2178 C CA . VAL A 1 282 ? 21.366 9.874 21.233 1.00 80.00 282 VAL A CA 1
ATOM 2179 C C . VAL A 1 282 ? 21.909 8.450 21.240 1.00 80.00 282 VAL A C 1
ATOM 2181 O O . VAL A 1 282 ? 21.974 7.843 20.174 1.00 80.00 282 VAL A O 1
ATOM 2184 N N . PRO A 1 283 ? 22.329 7.889 22.388 1.00 86.06 283 PRO A N 1
ATOM 2185 C CA . PRO A 1 283 ? 22.859 6.527 22.462 1.00 86.06 283 PRO A CA 1
ATOM 2186 C C . PRO A 1 283 ? 21.732 5.482 22.393 1.00 86.06 283 PRO A C 1
ATOM 2188 O O . PRO A 1 283 ? 21.726 4.522 23.155 1.00 86.06 283 PRO A O 1
ATOM 2191 N N . ASP A 1 284 ? 20.753 5.708 21.524 1.00 87.25 284 ASP A N 1
ATOM 2192 C CA . ASP A 1 284 ? 19.524 4.941 21.411 1.00 87.25 284 ASP A CA 1
ATOM 2193 C C . ASP A 1 284 ? 18.908 5.123 20.017 1.00 87.25 284 ASP A C 1
ATOM 2195 O O . ASP A 1 284 ? 19.269 6.029 19.256 1.00 87.25 284 ASP A O 1
ATOM 2199 N N . CYS A 1 285 ? 17.957 4.262 19.693 1.00 87.38 285 CYS A N 1
ATOM 2200 C CA . CYS A 1 285 ? 17.169 4.335 18.480 1.00 87.38 285 CYS A CA 1
ATOM 2201 C C . CYS A 1 285 ? 15.821 4.990 18.788 1.00 87.38 285 CYS A C 1
ATOM 2203 O O . CYS A 1 285 ? 15.135 4.603 19.727 1.00 87.38 285 CYS A O 1
ATOM 2205 N N . VAL A 1 286 ? 15.419 5.961 17.975 1.00 87.12 286 VAL A N 1
ATOM 2206 C CA . VAL A 1 286 ? 14.087 6.566 18.042 1.00 87.12 286 VAL A CA 1
ATOM 2207 C C . VAL A 1 286 ? 13.177 5.830 17.079 1.00 87.12 286 VAL A C 1
ATOM 2209 O O . VAL A 1 286 ? 13.505 5.695 15.897 1.00 87.12 286 VAL A O 1
ATOM 2212 N N . ASP A 1 287 ? 12.019 5.394 17.554 1.00 88.38 287 ASP A N 1
ATOM 2213 C CA . ASP A 1 287 ? 10.951 4.972 16.665 1.00 88.38 287 ASP A CA 1
ATOM 2214 C C . ASP A 1 287 ? 10.210 6.222 16.153 1.00 88.38 287 ASP A C 1
ATOM 2216 O O . ASP A 1 287 ? 9.544 6.911 16.926 1.00 88.38 287 ASP A O 1
ATOM 2220 N N . PRO A 1 288 ? 10.313 6.572 14.859 1.00 73.75 288 PRO A N 1
ATOM 2221 C CA . PRO A 1 288 ? 9.642 7.745 14.317 1.00 73.75 288 PRO A CA 1
ATOM 2222 C C . PRO A 1 288 ? 8.110 7.625 14.323 1.00 73.75 288 PRO A C 1
ATOM 2224 O O . PRO A 1 288 ? 7.444 8.652 14.187 1.00 73.75 288 PRO A O 1
ATOM 2227 N N . ALA A 1 289 ? 7.551 6.416 14.453 1.00 76.31 289 ALA A N 1
ATOM 2228 C CA . ALA A 1 289 ? 6.110 6.196 14.501 1.00 76.31 289 ALA A CA 1
ATOM 2229 C C . ALA A 1 289 ? 5.529 6.510 15.885 1.00 76.31 289 ALA A C 1
ATOM 2231 O O . ALA A 1 289 ? 4.513 7.196 15.972 1.00 76.31 289 ALA A O 1
ATOM 2232 N N . THR A 1 290 ? 6.179 6.057 16.959 1.00 83.25 290 THR A N 1
ATOM 2233 C CA . THR A 1 290 ? 5.710 6.297 18.338 1.00 83.25 290 THR A CA 1
ATOM 2234 C C . THR A 1 290 ? 6.328 7.543 18.968 1.00 83.25 290 THR A C 1
ATOM 2236 O O . THR A 1 290 ? 5.759 8.109 19.893 1.00 83.25 290 THR A O 1
ATOM 2239 N N . LYS A 1 291 ? 7.456 8.018 18.421 1.00 78.12 291 LYS A N 1
ATOM 2240 C CA . LYS A 1 291 ? 8.349 9.041 18.996 1.00 78.12 291 LYS A CA 1
ATOM 2241 C C . LYS A 1 291 ? 9.016 8.614 20.304 1.00 78.12 291 LYS A C 1
ATOM 2243 O O . LYS A 1 291 ? 9.633 9.450 20.963 1.00 78.12 291 LYS A O 1
ATOM 2248 N N . ASP A 1 292 ? 8.945 7.330 20.631 1.00 84.69 292 ASP A N 1
ATOM 2249 C CA . ASP A 1 292 ? 9.592 6.772 21.806 1.00 84.69 292 ASP A CA 1
ATOM 2250 C C . ASP A 1 292 ? 11.001 6.277 21.489 1.00 84.69 292 ASP A C 1
ATOM 2252 O O . ASP A 1 292 ? 11.387 6.027 20.340 1.00 84.69 292 ASP A O 1
ATOM 2256 N N . LEU A 1 293 ? 11.779 6.136 22.555 1.00 84.12 293 LEU A N 1
ATOM 2257 C CA . LEU A 1 293 ? 13.067 5.470 22.518 1.00 84.12 293 LEU A CA 1
ATOM 2258 C C . LEU A 1 293 ? 12.863 3.957 22.493 1.00 84.12 293 LEU A C 1
ATOM 2260 O O . LEU A 1 293 ? 12.034 3.424 23.228 1.00 84.12 293 LEU A O 1
ATOM 2264 N N . LEU A 1 294 ? 13.664 3.249 21.703 1.00 86.25 294 LEU A N 1
ATOM 2265 C CA . LEU A 1 294 ? 13.613 1.792 21.639 1.00 86.25 294 LEU A CA 1
ATOM 2266 C C . LEU A 1 294 ? 13.973 1.156 22.991 1.00 86.25 294 LEU A C 1
ATOM 2268 O O . LEU A 1 294 ? 13.484 0.073 23.305 1.00 86.25 294 LEU A O 1
ATOM 2272 N N . SER A 1 295 ? 14.765 1.835 23.829 1.00 87.00 295 SER A N 1
ATOM 2273 C CA . SER A 1 295 ? 15.019 1.408 25.211 1.00 87.00 295 SER A CA 1
ATOM 2274 C C . SER A 1 295 ? 13.781 1.397 26.109 1.00 87.00 295 SER A C 1
ATOM 2276 O O . SER A 1 295 ? 13.758 0.630 27.068 1.00 87.00 295 SER A O 1
ATOM 2278 N N . ALA A 1 296 ? 12.730 2.163 25.798 1.00 79.88 296 ALA A N 1
ATOM 2279 C CA . ALA A 1 296 ? 11.472 2.091 26.542 1.00 79.88 296 ALA A CA 1
ATOM 2280 C C . ALA A 1 296 ? 10.770 0.730 26.356 1.00 79.88 296 ALA A C 1
ATOM 2282 O O . ALA A 1 296 ? 10.018 0.301 27.226 1.00 79.88 296 ALA A O 1
ATOM 2283 N N . GLU A 1 297 ? 11.045 0.039 25.245 1.00 78.88 297 GLU A N 1
ATOM 2284 C CA . GLU A 1 297 ? 10.486 -1.275 24.907 1.00 78.88 297 GLU A CA 1
ATOM 2285 C C . GLU A 1 297 ? 11.472 -2.418 25.200 1.00 78.88 297 GLU A C 1
ATOM 2287 O O . GLU A 1 297 ? 11.095 -3.449 25.751 1.00 78.88 297 GLU A O 1
ATOM 2292 N N . ALA A 1 298 ? 12.745 -2.237 24.841 1.00 77.75 298 ALA A N 1
ATOM 2293 C CA . ALA A 1 298 ? 13.764 -3.289 24.848 1.00 77.75 298 ALA A CA 1
ATOM 2294 C C . ALA A 1 298 ? 14.884 -3.081 25.890 1.00 77.75 298 ALA A C 1
ATOM 2296 O O . ALA A 1 298 ? 15.838 -3.864 25.941 1.00 77.75 298 ALA A O 1
ATOM 2297 N N . GLY A 1 299 ? 14.782 -2.043 26.724 1.00 81.75 299 GLY A N 1
ATOM 2298 C CA . GLY A 1 299 ? 15.706 -1.763 27.823 1.00 81.75 299 GLY A CA 1
ATOM 2299 C C . GLY A 1 299 ? 17.155 -1.517 27.387 1.00 81.75 299 GLY A C 1
ATOM 2300 O O . GLY A 1 299 ? 17.445 -1.094 26.264 1.00 81.75 299 GLY A O 1
ATOM 2301 N N . ASP A 1 300 ? 18.092 -1.820 28.287 1.00 77.69 300 ASP A N 1
ATOM 2302 C CA . ASP A 1 300 ? 19.529 -1.548 28.121 1.00 77.69 300 ASP A CA 1
ATOM 2303 C C . ASP A 1 300 ? 20.168 -2.249 26.909 1.00 77.69 300 ASP A C 1
ATOM 2305 O O . ASP A 1 300 ? 21.191 -1.797 26.382 1.00 77.69 300 ASP A O 1
ATOM 2309 N N . ALA A 1 301 ? 19.562 -3.338 26.424 1.00 73.31 301 ALA A N 1
ATOM 2310 C CA . ALA A 1 301 ? 20.037 -4.057 25.247 1.00 73.31 301 ALA A CA 1
ATOM 2311 C C . ALA A 1 301 ? 19.965 -3.195 23.971 1.00 73.31 301 ALA A C 1
ATOM 2313 O O . ALA A 1 301 ? 20.877 -3.256 23.140 1.00 73.31 301 ALA A O 1
ATOM 2314 N N . ALA A 1 302 ? 18.934 -2.351 23.836 1.00 79.81 302 ALA A N 1
ATOM 2315 C CA . ALA A 1 302 ? 18.788 -1.430 22.706 1.00 79.81 302 ALA A CA 1
ATOM 2316 C C . ALA A 1 302 ? 19.878 -0.348 22.711 1.00 79.81 302 ALA A C 1
ATOM 2318 O O . ALA A 1 302 ? 20.515 -0.100 21.686 1.00 79.81 302 ALA A O 1
ATOM 2319 N N . ILE A 1 303 ? 20.168 0.215 23.888 1.00 84.38 303 ILE A N 1
ATOM 2320 C CA . ILE A 1 303 ? 21.227 1.216 24.095 1.00 84.38 303 ILE A CA 1
ATOM 2321 C C . ILE A 1 303 ? 22.599 0.623 23.744 1.00 84.38 303 ILE A C 1
ATOM 2323 O O . ILE A 1 303 ? 23.408 1.244 23.047 1.00 84.38 303 ILE A O 1
ATOM 2327 N N . ALA A 1 304 ? 22.878 -0.603 24.197 1.00 80.19 304 ALA A N 1
ATOM 2328 C CA . ALA A 1 304 ? 24.133 -1.291 23.901 1.00 80.19 304 ALA A CA 1
ATOM 2329 C C . ALA A 1 304 ? 24.316 -1.549 22.393 1.00 80.19 304 ALA A C 1
ATOM 2331 O O . ALA A 1 304 ? 25.413 -1.347 21.859 1.00 80.19 304 ALA A O 1
ATOM 2332 N N . ALA A 1 305 ? 23.247 -1.948 21.697 1.00 79.12 305 ALA A N 1
ATOM 2333 C CA . ALA A 1 305 ? 23.254 -2.154 20.251 1.00 79.12 305 ALA A CA 1
ATOM 2334 C C . ALA A 1 305 ? 23.443 -0.838 19.476 1.00 79.12 305 ALA A C 1
ATOM 2336 O O . ALA A 1 305 ? 24.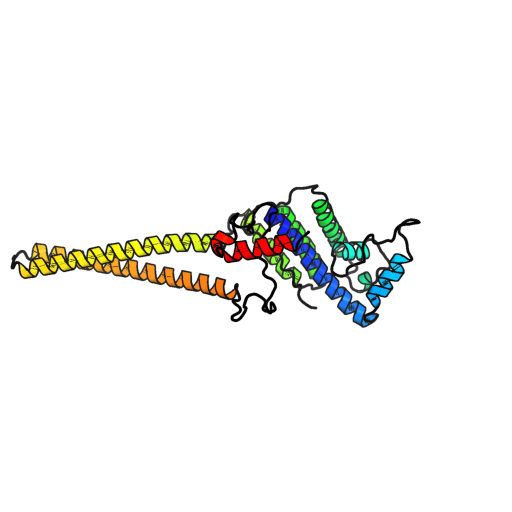319 -0.766 18.612 1.00 79.12 305 ALA A O 1
ATOM 2337 N N . ALA A 1 306 ? 22.707 0.219 19.839 1.00 84.94 306 ALA A N 1
ATOM 2338 C CA . ALA A 1 306 ? 22.816 1.549 19.236 1.00 84.94 306 ALA A CA 1
ATOM 2339 C C . ALA A 1 306 ? 24.247 2.104 19.331 1.00 84.94 306 ALA A C 1
ATOM 2341 O O . ALA A 1 306 ? 24.829 2.514 18.326 1.00 84.94 306 ALA A O 1
ATOM 2342 N N . ARG A 1 307 ? 24.872 2.009 20.514 1.00 84.75 307 ARG A N 1
ATOM 2343 C CA . ARG A 1 307 ? 26.279 2.399 20.721 1.00 84.75 307 ARG A CA 1
ATOM 2344 C C . ARG A 1 307 ? 27.250 1.589 19.868 1.00 84.75 307 ARG A C 1
ATOM 2346 O O . ARG A 1 307 ? 28.248 2.128 19.395 1.00 84.75 307 ARG A O 1
ATOM 2353 N N . LYS A 1 308 ? 26.997 0.290 19.687 1.00 82.75 308 LYS A N 1
ATOM 2354 C CA . LYS A 1 308 ? 27.835 -0.562 18.835 1.00 82.75 308 LYS A CA 1
ATOM 2355 C C . LYS A 1 308 ? 27.723 -0.139 17.371 1.00 82.75 308 LYS A C 1
ATOM 2357 O O . LYS A 1 308 ? 28.747 -0.062 16.704 1.00 82.75 308 LYS A O 1
ATOM 2362 N N . TRP A 1 309 ? 26.524 0.184 16.891 1.00 80.94 309 TRP A N 1
ATOM 2363 C CA . TRP A 1 309 ? 26.316 0.667 15.523 1.00 80.94 309 TRP A CA 1
ATOM 2364 C C . TRP A 1 309 ? 26.920 2.048 15.272 1.00 80.94 309 TRP A C 1
ATOM 2366 O O . TRP A 1 309 ? 27.555 2.228 14.238 1.00 80.94 309 TRP A O 1
ATOM 2376 N N . GLN A 1 310 ? 26.834 2.978 16.227 1.00 82.06 310 GLN A N 1
ATOM 2377 C CA . GLN A 1 310 ? 27.487 4.296 16.131 1.00 82.06 310 GLN A CA 1
ATOM 2378 C C . GLN A 1 310 ? 29.014 4.212 15.989 1.00 82.06 310 GLN A C 1
ATOM 2380 O O . GLN A 1 310 ? 29.628 5.134 15.474 1.00 82.06 310 GLN A O 1
ATOM 2385 N N . ARG A 1 311 ? 29.646 3.117 16.434 1.00 80.69 311 ARG A N 1
ATOM 2386 C CA . ARG A 1 311 ? 31.093 2.893 16.249 1.00 80.69 311 ARG A CA 1
ATOM 2387 C C . ARG A 1 311 ? 31.460 2.359 14.863 1.00 80.69 311 ARG A C 1
ATOM 2389 O O . ARG A 1 311 ? 32.637 2.358 14.522 1.00 80.69 311 ARG A O 1
ATOM 2396 N N . VAL A 1 312 ? 30.489 1.824 14.122 1.00 73.44 312 VAL A N 1
ATOM 2397 C CA . VAL A 1 312 ? 30.698 1.141 12.833 1.00 73.44 312 VAL A CA 1
ATOM 2398 C C . VAL A 1 312 ? 30.178 1.980 11.664 1.00 73.44 312 VAL A C 1
ATOM 2400 O O . VAL A 1 312 ? 30.688 1.861 10.553 1.00 73.44 312 VAL A O 1
ATOM 2403 N N . LEU A 1 313 ? 29.175 2.825 11.903 1.00 63.25 313 LEU A N 1
ATOM 2404 C CA . LEU A 1 313 ? 28.657 3.771 10.921 1.00 63.25 313 LEU A CA 1
ATOM 2405 C C . LEU A 1 313 ? 29.531 5.044 10.918 1.00 63.25 313 LEU A C 1
ATOM 2407 O O . LEU A 1 313 ? 29.777 5.575 12.001 1.00 63.25 313 LEU A O 1
ATOM 2411 N N . PRO A 1 314 ? 30.025 5.497 9.748 1.00 49.22 314 PRO A N 1
ATOM 2412 C CA . PRO A 1 314 ? 30.843 6.705 9.622 1.00 49.22 314 PRO A CA 1
ATOM 2413 C C . PRO A 1 314 ? 30.058 7.997 9.877 1.00 49.22 314 PRO A C 1
ATOM 2415 O O . PRO A 1 314 ? 28.833 8.019 9.607 1.00 49.22 314 PRO A O 1
#

Secondary structure (DSSP, 8-state):
-PPPS-PPP--SS--HHHHHHHHHHHHHHHHHHHHHHHHHHHHHHH-TTHHHHHHHHHHHS-SBTTB-S-SS---TT-HHHHHHHHHH-TT-GGGGSS---HHHHHHHHHHHHHHHHHHTT-S---HHHHHHHHHHHHHHHHHTT-THHHHHHHHHHHHHHHHTT-PPPHHHHHHHHHHHHHHHHHHHHHHHHHHHHHHHHHHHHHHTT---HHHHHHHHHHHHHHHHHHHHHHHHHHHHHHHHHHHHHHHHHHS---TT--TT----SPPPS---EE-TTSSSEE-TTT--BTHHHHTHHHHHHHHHHHTT--

pLDDT: mean 83.3, std 13.22, range [40.81, 98.0]